Protein AF-0000000085035391 (afdb_homodimer)

InterPro domains:
  IPR002833 Peptidyl-tRNA hydrolase, PTH2 [PF01981] (3-117)
  IPR002833 Peptidyl-tRNA hydrolase, PTH2 [PTHR12649] (2-117)
  IPR002833 Peptidyl-tRNA hydrolase, PTH2 [TIGR00283] (4-117)
  IPR002833 Peptidyl-tRNA hydrolase, PTH2 [cd02430] (3-117)
  IPR023476 Peptidyl-tRNA hydrolase II domain superfamily [G3DSA:3.40.1490.10] (1-118)
  IPR023476 Peptidyl-tRNA hydrolase II domain superfamily [SSF102462] (2-117)
  IPR034759 Peptidyl-tRNA hydrolase, archaea [MF_00628] (3-118)

Sequence (236 aa):
MKYKQVIVVRKDLGMSCGKIAVQVAHASLEAAEISKREDPDIYRAWKEEGAKKVVLEVRSEEELIEIHKEALDRGLVSVLIRDAGLTELEPGTATAVGIGPHEEEKIDRITGKLPLLKMKYKQVIVVRKDLGMSCGKIAVQVAHASLEAAEISKREDPDIYRAWKEEGAKKVVLEVRSEEELIEIHKEALDRGLVSVLIRDAGLTELEPGTATAVGIGPHEEEKIDRITGKLPLLK

Solvent-accessible surface area (backbone atoms only — not comparable to full-atom values): 12205 Å² total; per-residue (Å²): 137,64,43,32,25,41,33,38,31,44,56,68,75,67,66,48,46,27,57,46,20,46,50,41,24,51,21,46,41,52,14,43,52,51,27,44,72,76,37,46,66,58,40,50,51,25,52,74,71,65,52,41,67,47,46,29,39,44,70,40,66,68,61,50,52,48,52,44,51,50,35,46,75,72,70,39,48,54,36,79,36,56,41,82,31,85,75,93,48,61,61,65,39,70,44,31,33,8,35,18,61,38,52,44,70,69,53,37,75,77,49,61,82,51,49,69,36,100,137,62,42,32,25,41,32,38,32,44,55,68,75,66,66,47,45,27,57,48,21,45,49,43,24,54,22,46,42,54,15,42,53,51,27,44,72,76,37,46,67,58,41,51,52,24,51,73,70,66,53,42,66,45,46,28,40,44,70,39,66,68,60,50,50,49,53,45,50,50,35,45,74,73,71,40,49,54,34,80,37,54,41,82,31,85,75,89,49,60,60,65,40,71,44,30,33,8,36,18,62,39,52,44,70,70,54,36,74,76,49,62,82,51,47,68,36,100

Radius of gyration: 16.59 Å; Cα contacts (8 Å, |Δi|>4): 518; chains: 2; bounding box: 36×45×38 Å

Nearest PDB structures (foldseek):
  2d3k-assembly1_B  TM=9.699E-01  e=1.470E-15  Pyrococcus horikoshii OT3
  2zv3-assembly3_F  TM=9.621E-01  e=2.658E-14  Methanocaldococcus jannaschii DSM 2661
  1rlk-assembly1_A  TM=9.456E-01  e=9.277E-14  Thermoplasma acidophilum
  1q7s-assembly3_A  TM=9.430E-01  e=2.658E-13  Homo sapiens
  1xty-assembly2_D  TM=9.725E-01  e=9.910E-13  Saccharolobus solfataricus P2

Secondary structure (DSSP, 8-state):
--EEEEEEEEGGG---HHHHHHHHHHHHHHHHHHHHHH-HHHHHHHHHTT--EEEEEES-HHHHHHHHHHHHHTT--EEEEE---SSSS-TT-EEEEEEEEEEHHHHHHHHTTSPBP-/--EEEEEEEEGGG---HHHHHHHHHHHHHHHHHHHHHH-HHHHHHHHHTT--EEEEEES-HHHHHHHHHHHHHTT--EEEEE---SSSS-TT-EEEEEEEEEEHHHHHHHHTTSPBP-

pLDDT: mean 95.35, std 7.02, range [61.41, 98.88]

Structure (mmCIF, N/CA/C/O backbone):
data_AF-0000000085035391-model_v1
#
loop_
_entity.id
_entity.type
_entity.pdbx_description
1 polymer 'Peptidyl-tRNA hydrolase'
#
loop_
_atom_site.group_PDB
_atom_site.id
_atom_site.type_symbol
_atom_site.label_atom_id
_atom_site.label_alt_id
_atom_site.label_comp_id
_atom_site.label_asym_id
_atom_site.label_entity_id
_atom_site.label_seq_id
_atom_site.pdbx_PDB_ins_code
_atom_site.Cartn_x
_atom_site.Cartn_y
_atom_site.Cartn_z
_atom_site.occupancy
_atom_site.B_iso_or_equiv
_atom_site.auth_seq_id
_atom_site.auth_comp_id
_atom_site.auth_asym_id
_atom_site.auth_atom_id
_atom_site.pdbx_PDB_model_num
ATOM 1 N N . MET A 1 1 ? -3.064 -20.562 12.602 1 68.94 1 MET A N 1
ATOM 2 C CA . MET A 1 1 ? -2.811 -20.5 11.164 1 68.94 1 MET A CA 1
ATOM 3 C C . MET A 1 1 ? -2.361 -19.109 10.75 1 68.94 1 MET A C 1
ATOM 5 O O . MET A 1 1 ? -2.83 -18.109 11.297 1 68.94 1 MET A O 1
ATOM 9 N N . LYS A 1 2 ? -1.201 -19 9.984 1 92.81 2 LYS A N 1
ATOM 10 C CA . LYS A 1 2 ? -0.635 -17.703 9.633 1 92.81 2 LYS A CA 1
ATOM 11 C C . LYS A 1 2 ? -1.147 -17.234 8.281 1 92.81 2 LYS A C 1
ATOM 13 O O . LYS A 1 2 ? -1.331 -18.031 7.363 1 92.81 2 LYS A O 1
ATOM 18 N N . TYR A 1 3 ? -1.645 -16.094 8.172 1 98.06 3 TYR A N 1
ATOM 19 C CA . TYR A 1 3 ? -2.17 -15.492 6.957 1 98.06 3 TYR A CA 1
ATOM 20 C C . TYR A 1 3 ? -1.235 -14.398 6.445 1 98.06 3 TYR A C 1
ATOM 22 O O . TYR A 1 3 ? -0.534 -13.758 7.234 1 98.06 3 TYR A O 1
ATOM 30 N N . LYS A 1 4 ? -1.249 -14.312 5.176 1 98.44 4 LYS A N 1
ATOM 31 C CA . LYS A 1 4 ? -0.479 -13.211 4.609 1 98.44 4 LYS A CA 1
ATOM 32 C C . LYS A 1 4 ? -1.076 -12.742 3.285 1 98.44 4 LYS A C 1
ATOM 34 O O . LYS A 1 4 ? -1.891 -13.453 2.686 1 98.44 4 LYS A O 1
ATOM 39 N N . GLN A 1 5 ? -0.84 -11.594 2.932 1 98.69 5 GLN A N 1
ATOM 40 C CA . GLN A 1 5 ? -1.051 -11.039 1.6 1 98.69 5 GLN A CA 1
ATOM 41 C C . GLN A 1 5 ? 0.271 -10.891 0.851 1 98.69 5 GLN A C 1
ATOM 43 O O . GLN A 1 5 ? 1.295 -10.555 1.45 1 98.69 5 GLN A O 1
ATOM 48 N N . VAL A 1 6 ? 0.299 -11.156 -0.413 1 98.75 6 VAL A N 1
ATOM 49 C CA . VAL A 1 6 ? 1.5 -11.016 -1.229 1 98.75 6 VAL A CA 1
ATOM 50 C C . VAL A 1 6 ? 1.21 -10.102 -2.422 1 98.75 6 VAL A C 1
ATOM 52 O O . VAL A 1 6 ? 0.164 -10.227 -3.062 1 98.75 6 VAL A O 1
ATOM 55 N N . ILE A 1 7 ? 2.068 -9.172 -2.641 1 98.88 7 ILE A N 1
ATOM 56 C CA . ILE A 1 7 ? 2.006 -8.336 -3.834 1 98.88 7 ILE A CA 1
ATOM 57 C C . ILE A 1 7 ? 3.219 -8.609 -4.723 1 98.88 7 ILE A C 1
ATOM 59 O O . ILE A 1 7 ? 4.359 -8.586 -4.25 1 98.88 7 ILE A O 1
ATOM 63 N N . VAL A 1 8 ? 3.004 -8.906 -5.949 1 98.88 8 VAL A N 1
ATOM 64 C CA . VAL A 1 8 ? 4.055 -9.172 -6.926 1 98.88 8 VAL A CA 1
ATOM 65 C C . VAL A 1 8 ? 4.168 -8 -7.898 1 98.88 8 VAL A C 1
ATOM 67 O O . VAL A 1 8 ? 3.176 -7.598 -8.516 1 98.88 8 VAL A O 1
ATOM 70 N N . VAL A 1 9 ? 5.359 -7.52 -8.078 1 98.44 9 VAL A N 1
ATOM 71 C CA . VAL A 1 9 ? 5.547 -6.316 -8.875 1 98.44 9 VAL A CA 1
ATOM 72 C C . VAL A 1 9 ? 6.457 -6.625 -10.062 1 98.44 9 VAL A C 1
ATOM 74 O O . VAL A 1 9 ? 7.367 -7.449 -9.961 1 98.44 9 VAL A O 1
ATOM 77 N N . ARG A 1 10 ? 6.203 -5.953 -11.172 1 97.19 10 ARG A N 1
ATOM 78 C CA . ARG A 1 10 ? 7.074 -6.039 -12.336 1 97.19 10 ARG A CA 1
ATOM 79 C C . ARG A 1 10 ? 8.305 -5.156 -12.172 1 97.19 10 ARG A C 1
ATOM 81 O O . ARG A 1 10 ? 8.211 -3.93 -12.211 1 97.19 10 ARG A O 1
ATOM 88 N N . LYS A 1 11 ? 9.383 -5.742 -12.102 1 96 11 LYS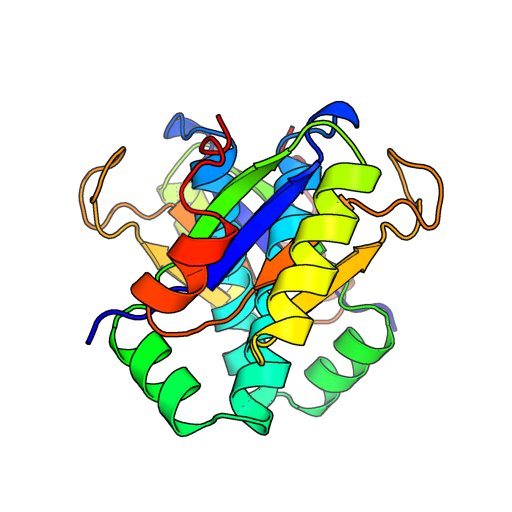 A N 1
ATOM 89 C CA . LYS A 1 11 ? 10.641 -5.039 -11.875 1 96 11 LYS A CA 1
ATOM 90 C C . LYS A 1 11 ? 11.227 -4.527 -13.18 1 96 11 LYS A C 1
ATOM 92 O O . LYS A 1 11 ? 11.992 -3.561 -13.188 1 96 11 LYS A O 1
ATOM 97 N N . ASP A 1 12 ? 10.938 -5.117 -14.297 1 95.44 12 ASP A N 1
ATOM 98 C CA . ASP A 1 12 ? 11.523 -4.781 -15.594 1 95.44 12 ASP A CA 1
ATOM 99 C C . ASP A 1 12 ? 11.055 -3.408 -16.062 1 95.44 12 ASP A C 1
ATOM 101 O O . ASP A 1 12 ? 11.648 -2.826 -16.969 1 95.44 12 ASP A O 1
ATOM 105 N N . LEU A 1 13 ? 10.039 -2.84 -15.461 1 94.62 13 LEU A N 1
ATOM 106 C CA . LEU A 1 13 ? 9.469 -1.57 -15.891 1 94.62 13 LEU A CA 1
ATOM 107 C C . LEU A 1 13 ? 10.336 -0.401 -15.445 1 94.62 13 LEU A C 1
ATOM 109 O O . LEU A 1 13 ? 10.156 0.727 -15.906 1 94.62 13 LEU A O 1
ATOM 113 N N . GLY A 1 14 ? 11.25 -0.654 -14.508 1 92.12 14 GLY A N 1
ATOM 114 C CA . GLY A 1 14 ? 12.148 0.396 -14.055 1 92.12 14 GLY A CA 1
ATOM 115 C C . GLY A 1 14 ? 11.445 1.495 -13.281 1 92.12 14 GLY A C 1
ATOM 116 O O . GLY A 1 14 ? 11.812 2.668 -13.383 1 92.12 14 GLY A O 1
ATOM 117 N N . MET A 1 15 ? 10.438 1.1 -12.586 1 93.06 15 MET A N 1
ATOM 118 C CA . MET A 1 15 ? 9.703 2.076 -11.781 1 93.06 15 MET A CA 1
ATOM 119 C C . MET A 1 15 ? 10.555 2.559 -10.609 1 93.06 15 MET A C 1
ATOM 121 O O . MET A 1 15 ? 11.336 1.792 -10.047 1 93.06 15 MET A O 1
ATOM 125 N N . SER A 1 16 ? 10.336 3.816 -10.273 1 94.12 16 SER A N 1
ATOM 126 C CA . SER A 1 16 ? 10.945 4.34 -9.055 1 94.12 16 SER A CA 1
ATOM 127 C C . SER A 1 16 ? 10.367 3.67 -7.812 1 94.12 16 SER A C 1
ATOM 129 O O . SER A 1 16 ? 9.312 3.041 -7.879 1 94.12 16 SER A O 1
ATOM 131 N N . CYS A 1 17 ? 11 3.791 -6.691 1 95.56 17 CYS A N 1
ATOM 132 C CA . CYS A 1 17 ? 10.516 3.227 -5.438 1 95.56 17 CYS A CA 1
ATOM 133 C C . CYS A 1 17 ? 9.148 3.807 -5.07 1 95.56 17 CYS A C 1
ATOM 135 O O . CYS A 1 17 ? 8.258 3.08 -4.625 1 95.56 17 CYS A O 1
ATOM 137 N N . GLY A 1 18 ? 9.008 5.07 -5.266 1 95.31 18 GLY A N 1
ATOM 138 C CA . GLY A 1 18 ? 7.73 5.707 -4.988 1 95.31 18 GLY A CA 1
ATOM 139 C C . GLY A 1 18 ? 6.594 5.156 -5.832 1 95.31 18 GLY A C 1
ATOM 140 O O . GLY A 1 18 ? 5.508 4.891 -5.316 1 95.31 18 GLY A O 1
ATOM 141 N N . LYS A 1 19 ? 6.852 5.027 -7.113 1 94.38 19 LYS A N 1
ATOM 142 C CA . LYS A 1 19 ? 5.848 4.484 -8.023 1 94.38 19 LYS A CA 1
ATOM 143 C C . LYS A 1 19 ? 5.512 3.037 -7.672 1 94.38 19 LYS A C 1
ATOM 145 O O . LYS A 1 19 ? 4.344 2.641 -7.699 1 94.38 19 LYS A O 1
ATOM 150 N N . ILE A 1 20 ? 6.5 2.27 -7.32 1 96.5 20 ILE A N 1
ATOM 151 C CA . ILE A 1 20 ? 6.281 0.889 -6.898 1 96.5 20 ILE A CA 1
ATOM 152 C C . ILE A 1 20 ? 5.395 0.863 -5.656 1 96.5 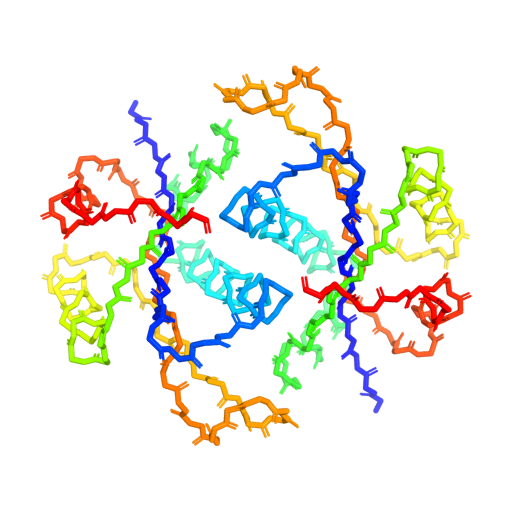20 ILE A C 1
ATOM 154 O O . ILE A 1 20 ? 4.422 0.11 -5.594 1 96.5 20 ILE A O 1
ATOM 158 N N . ALA A 1 21 ? 5.715 1.674 -4.734 1 97.56 21 ALA A N 1
ATOM 159 C CA . ALA A 1 21 ? 4.965 1.729 -3.484 1 97.56 21 ALA A CA 1
ATOM 160 C C . ALA A 1 21 ? 3.494 2.051 -3.738 1 97.56 21 ALA A C 1
ATOM 162 O O . ALA A 1 21 ? 2.607 1.465 -3.113 1 97.56 21 ALA A O 1
ATOM 163 N N . VAL A 1 22 ? 3.256 2.92 -4.645 1 96.81 22 VAL A N 1
ATOM 164 C CA . VAL A 1 22 ? 1.893 3.312 -4.988 1 96.81 22 VAL A CA 1
ATOM 165 C C . VAL A 1 22 ? 1.144 2.119 -5.578 1 96.81 22 VAL A C 1
ATOM 167 O O . VAL A 1 22 ? 0.005 1.841 -5.195 1 96.81 22 VAL A O 1
ATOM 170 N N . GLN A 1 23 ? 1.748 1.467 -6.484 1 97.19 23 GLN A N 1
ATOM 171 C CA . GLN A 1 23 ? 1.109 0.317 -7.117 1 97.19 23 GLN A CA 1
ATOM 172 C C . GLN A 1 23 ? 0.869 -0.801 -6.105 1 97.19 23 GLN A C 1
ATOM 174 O O . GLN A 1 23 ? -0.17 -1.464 -6.141 1 97.19 23 GLN A O 1
ATOM 179 N N . VAL A 1 24 ? 1.848 -1.014 -5.23 1 98.38 24 VAL A N 1
ATOM 180 C CA . VAL A 1 24 ? 1.703 -2.012 -4.176 1 98.38 24 VAL A CA 1
ATOM 181 C C . VAL A 1 24 ? 0.524 -1.646 -3.277 1 98.38 24 VAL A C 1
ATOM 183 O O . VAL A 1 24 ? -0.271 -2.512 -2.904 1 98.38 24 VAL A O 1
ATOM 186 N N . ALA A 1 25 ? 0.402 -0.397 -2.939 1 98.62 25 ALA A N 1
ATOM 187 C CA . ALA A 1 25 ? -0.707 0.061 -2.105 1 98.62 25 ALA A CA 1
ATOM 188 C C . ALA A 1 25 ? -2.045 -0.154 -2.807 1 98.62 25 ALA A C 1
ATOM 190 O O . ALA A 1 25 ? -3.021 -0.567 -2.18 1 98.62 25 ALA A O 1
ATOM 191 N N . HIS A 1 26 ? -2.145 0.14 -4.09 1 98.38 26 HIS A N 1
ATOM 192 C CA . HIS A 1 26 ? -3.361 -0.115 -4.852 1 98.38 26 HIS A CA 1
ATOM 193 C C . HIS A 1 26 ? -3.74 -1.591 -4.801 1 98.38 26 HIS A C 1
ATOM 195 O O . HIS A 1 26 ? -4.887 -1.932 -4.504 1 98.38 26 HIS A O 1
ATOM 201 N N . ALA A 1 27 ? -2.744 -2.438 -5.117 1 98.69 27 ALA A N 1
ATOM 202 C CA . ALA A 1 27 ? -2.973 -3.879 -5.148 1 98.69 27 ALA A CA 1
ATOM 203 C C . ALA A 1 27 ? -3.428 -4.395 -3.787 1 98.69 27 ALA A C 1
ATOM 205 O O . ALA A 1 27 ? -4.383 -5.168 -3.697 1 98.69 27 ALA A O 1
ATOM 206 N N . SER A 1 28 ? -2.736 -3.936 -2.779 1 98.75 28 SER A N 1
ATOM 207 C CA . SER A 1 28 ? -3.045 -4.367 -1.419 1 98.75 28 SER A CA 1
ATOM 208 C C . SER A 1 28 ? -4.465 -3.979 -1.024 1 98.75 28 SER A C 1
ATOM 210 O O . SER A 1 28 ? -5.227 -4.809 -0.528 1 98.75 28 SER A O 1
ATOM 212 N N . LEU A 1 29 ? -4.824 -2.75 -1.208 1 98.75 29 LEU A N 1
ATOM 213 C CA . LEU A 1 29 ? -6.133 -2.24 -0.816 1 98.75 29 LEU A CA 1
ATOM 214 C C . LEU A 1 29 ? -7.246 -2.969 -1.565 1 98.75 29 LEU A C 1
ATOM 216 O O . LEU A 1 29 ? -8.227 -3.41 -0.957 1 98.75 29 LEU A O 1
ATOM 220 N N . GLU A 1 30 ? -7.094 -3.107 -2.873 1 98.25 30 GLU A N 1
ATOM 221 C CA . GLU A 1 30 ? -8.141 -3.729 -3.682 1 98.25 30 GLU A CA 1
ATOM 222 C C . GLU A 1 30 ? -8.328 -5.195 -3.305 1 98.25 30 GLU A C 1
ATOM 224 O O . GLU A 1 30 ? -9.461 -5.652 -3.121 1 98.25 30 GLU A O 1
ATOM 229 N N . ALA A 1 31 ? -7.227 -5.922 -3.17 1 98.75 31 ALA A N 1
ATOM 230 C CA . ALA A 1 31 ? -7.312 -7.328 -2.791 1 98.75 31 ALA A CA 1
ATOM 231 C C . ALA A 1 31 ? -7.93 -7.488 -1.405 1 98.75 31 ALA A C 1
ATOM 233 O O . ALA A 1 31 ? -8.742 -8.391 -1.179 1 98.75 31 ALA A O 1
ATOM 234 N N . ALA A 1 32 ? -7.531 -6.617 -0.511 1 98.69 32 ALA A N 1
ATOM 235 C CA . ALA A 1 32 ? -8.078 -6.656 0.843 1 98.69 32 ALA A CA 1
ATOM 236 C C . ALA A 1 32 ? -9.578 -6.41 0.834 1 98.69 32 ALA A C 1
ATOM 238 O O . ALA A 1 32 ? -10.328 -7.07 1.56 1 98.69 32 ALA A O 1
ATOM 239 N N . GLU A 1 33 ? -10.023 -5.48 0.038 1 98.06 33 GLU A N 1
ATOM 240 C CA . GLU A 1 33 ? -11.453 -5.168 -0.036 1 98.06 33 GLU A CA 1
ATOM 241 C C . GLU A 1 33 ? -12.25 -6.355 -0.572 1 98.06 33 GLU A C 1
ATOM 243 O O . GLU A 1 33 ? -13.328 -6.664 -0.062 1 98.06 33 GLU A O 1
ATOM 248 N N . ILE A 1 34 ? -11.719 -6.961 -1.584 1 98.5 34 ILE A N 1
ATOM 249 C CA . ILE A 1 34 ? -12.375 -8.133 -2.15 1 98.5 34 ILE A CA 1
ATOM 250 C C . ILE A 1 34 ? -12.422 -9.25 -1.112 1 98.5 34 ILE A C 1
ATOM 252 O O . ILE A 1 34 ? -13.469 -9.875 -0.911 1 98.5 34 ILE A O 1
ATOM 256 N N . SER A 1 35 ? -11.305 -9.445 -0.481 1 98.38 35 SER A N 1
ATOM 257 C CA . SER A 1 35 ? -11.234 -10.477 0.543 1 98.38 35 SER A CA 1
ATOM 258 C C . SER A 1 35 ? -12.242 -10.227 1.659 1 98.38 35 SER A C 1
ATOM 260 O O . SER A 1 35 ? -12.914 -11.148 2.117 1 98.38 35 SER A O 1
ATOM 262 N N . LYS A 1 36 ? -12.297 -8.969 2.131 1 97.94 36 LYS A N 1
ATOM 263 C CA . LYS A 1 36 ? -13.219 -8.602 3.197 1 97.94 36 LYS A CA 1
ATOM 264 C C . LYS A 1 36 ? -14.656 -8.945 2.822 1 97.94 36 LYS A C 1
ATOM 266 O O . LYS A 1 36 ? -15.445 -9.359 3.678 1 97.94 36 LYS A O 1
ATOM 271 N N . ARG A 1 37 ? -14.984 -8.797 1.573 1 97.5 37 ARG A N 1
ATOM 272 C CA . ARG A 1 37 ? -16.328 -9.078 1.085 1 97.5 37 ARG A CA 1
ATOM 273 C C . ARG A 1 37 ? -16.547 -10.578 0.896 1 97.5 37 ARG A C 1
ATOM 275 O O . ARG A 1 37 ? -17.578 -11.117 1.291 1 97.5 37 ARG A O 1
ATOM 282 N N . GLU A 1 38 ? -15.609 -11.266 0.397 1 97.06 38 GLU A N 1
ATOM 283 C CA . GLU A 1 38 ? -15.781 -12.648 -0.057 1 97.06 38 GLU A CA 1
ATOM 284 C C . GLU A 1 38 ? -15.406 -13.641 1.038 1 97.06 38 GLU A C 1
ATOM 286 O O . GLU A 1 38 ? -15.945 -14.75 1.09 1 97.06 38 GLU A O 1
ATOM 291 N N . ASP A 1 39 ? -14.438 -13.25 1.839 1 95.94 39 ASP A N 1
ATOM 292 C CA . ASP A 1 39 ? -13.93 -14.117 2.9 1 95.94 39 ASP A CA 1
ATOM 293 C C . ASP A 1 39 ? -13.695 -13.328 4.184 1 95.94 39 ASP A C 1
ATOM 295 O O . ASP A 1 39 ? -12.57 -13.266 4.684 1 95.94 39 ASP A O 1
ATOM 299 N N . PRO A 1 40 ? -14.781 -12.883 4.789 1 97.5 40 PRO A N 1
ATOM 300 C CA . PRO A 1 40 ? -14.633 -11.984 5.934 1 97.5 40 PRO A CA 1
ATOM 301 C C . PRO A 1 40 ? -13.898 -12.625 7.102 1 97.5 40 PRO A C 1
ATOM 303 O O . PRO A 1 40 ? -13.188 -11.938 7.848 1 97.5 40 PRO A O 1
ATOM 306 N N . ASP A 1 41 ? -14 -13.867 7.262 1 97.81 41 ASP A N 1
ATOM 307 C CA . ASP A 1 41 ? -13.328 -14.547 8.359 1 97.81 41 ASP A CA 1
ATOM 308 C C . ASP A 1 41 ? -11.82 -14.547 8.164 1 97.81 41 ASP A C 1
ATOM 310 O O . ASP A 1 41 ? -11.062 -14.266 9.102 1 97.81 41 ASP A O 1
ATOM 314 N N . ILE A 1 42 ? -11.414 -14.844 7.004 1 97.56 42 ILE A N 1
ATOM 315 C CA . ILE A 1 42 ? -9.984 -14.844 6.707 1 97.56 42 ILE A CA 1
ATOM 316 C C . ILE A 1 42 ? -9.43 -13.422 6.82 1 97.56 42 ILE A C 1
ATOM 318 O O . ILE A 1 42 ? -8.352 -13.219 7.379 1 97.56 42 ILE A O 1
ATOM 322 N N . TYR A 1 43 ? -10.219 -12.5 6.266 1 98.44 43 TYR A N 1
ATOM 323 C CA . TYR A 1 43 ? -9.805 -11.102 6.348 1 98.44 43 TYR A CA 1
ATOM 324 C C . TYR A 1 43 ? -9.602 -10.68 7.797 1 98.44 43 TYR A C 1
ATOM 326 O O . TYR A 1 43 ? -8.586 -10.055 8.133 1 98.44 43 TYR A O 1
ATOM 334 N N . ARG A 1 44 ? -10.539 -11.016 8.633 1 97.81 44 ARG A N 1
ATOM 335 C CA . ARG A 1 44 ? -10.469 -10.664 10.047 1 97.81 44 ARG A CA 1
ATOM 336 C C . ARG A 1 44 ? -9.273 -11.32 10.719 1 97.81 44 ARG A C 1
ATOM 338 O O . ARG A 1 44 ? -8.555 -10.688 11.5 1 97.81 44 ARG A O 1
ATOM 345 N N . ALA A 1 45 ? -9.086 -12.562 10.438 1 98 45 ALA A N 1
ATOM 346 C CA . ALA A 1 45 ? -7.961 -13.297 11.016 1 98 45 ALA A CA 1
ATOM 347 C C . ALA A 1 45 ? -6.629 -12.68 10.602 1 98 45 ALA A C 1
ATOM 349 O O . ALA A 1 45 ? -5.73 -12.508 11.422 1 98 45 ALA A O 1
ATOM 350 N N . TRP A 1 46 ? -6.531 -12.352 9.336 1 98.19 46 TRP A N 1
ATOM 351 C CA . TRP A 1 46 ? -5.336 -11.711 8.797 1 98.19 46 TRP A CA 1
ATOM 352 C C . TRP A 1 46 ? -5.07 -10.375 9.477 1 98.19 46 TRP A C 1
ATOM 354 O O . TRP A 1 46 ? -3.939 -10.078 9.859 1 98.19 46 TRP A O 1
ATOM 364 N N . LYS A 1 47 ? -6.09 -9.586 9.641 1 97.12 47 LYS A N 1
ATOM 365 C CA . LYS A 1 47 ? -5.977 -8.289 10.297 1 97.12 47 LYS A CA 1
ATOM 366 C C . LYS A 1 47 ? -5.535 -8.445 11.75 1 97.12 47 LYS A C 1
ATOM 368 O O . LYS A 1 47 ? -4.684 -7.695 12.234 1 97.12 47 LYS A O 1
ATOM 373 N N . GLU A 1 48 ? -6.074 -9.406 12.383 1 96.25 48 GLU A N 1
ATOM 374 C CA . GLU A 1 48 ? -5.781 -9.648 13.797 1 96.25 48 GLU A CA 1
ATOM 375 C C . GLU A 1 48 ? -4.336 -10.094 13.992 1 96.25 48 GLU A C 1
ATOM 377 O O . GLU A 1 48 ? -3.754 -9.867 15.055 1 96.25 48 GLU A O 1
ATOM 382 N N . GLU A 1 49 ? -3.811 -10.656 12.953 1 95.44 49 GLU A N 1
ATOM 383 C CA . GLU A 1 49 ? -2.441 -11.156 13.039 1 95.44 49 GLU A CA 1
ATOM 384 C C . GLU A 1 49 ? -1.437 -10.094 12.609 1 95.44 49 GLU A C 1
ATOM 386 O O . GLU A 1 49 ? -0.236 -10.359 12.531 1 95.44 49 GLU A O 1
ATOM 391 N N . GLY A 1 50 ? -1.951 -8.891 12.273 1 94 50 GLY A N 1
ATOM 392 C CA . GLY A 1 50 ? -1.044 -7.801 11.961 1 94 50 GLY A CA 1
ATOM 393 C C . GLY A 1 50 ? -1.008 -7.465 10.477 1 94 50 GLY A C 1
ATOM 394 O O . GLY A 1 50 ? -0.154 -6.699 10.031 1 94 50 GLY A O 1
ATOM 395 N N . ALA A 1 51 ? -1.865 -8.18 9.68 1 97.19 51 ALA A N 1
ATOM 396 C CA . ALA A 1 51 ? -1.993 -7.895 8.258 1 97.19 51 ALA A CA 1
ATOM 397 C C . ALA A 1 51 ? -0.655 -8.062 7.539 1 97.19 51 ALA A C 1
ATOM 399 O O . ALA A 1 51 ? -0.222 -7.172 6.805 1 97.19 51 ALA A O 1
ATOM 400 N N . LYS A 1 52 ? -0.006 -9.242 7.754 1 96.44 52 LYS A N 1
ATOM 401 C CA . LYS A 1 52 ? 1.3 -9.523 7.168 1 96.44 52 LYS A CA 1
ATOM 402 C C . LYS A 1 52 ? 1.262 -9.383 5.648 1 96.44 52 LYS A C 1
ATOM 404 O O . LYS A 1 52 ? 0.376 -9.938 4.992 1 96.44 52 LYS A O 1
ATOM 409 N N . LYS A 1 53 ? 2.199 -8.602 5.121 1 97.62 53 LYS A N 1
ATOM 410 C CA . LYS A 1 53 ? 2.342 -8.406 3.68 1 97.62 53 LYS A CA 1
ATOM 411 C C . LYS A 1 53 ? 3.771 -8.688 3.229 1 97.62 53 LYS A C 1
ATOM 413 O O . LYS A 1 53 ? 4.727 -8.375 3.941 1 97.62 53 LYS A O 1
ATOM 418 N N . VAL A 1 54 ? 3.887 -9.219 2.041 1 96.81 54 VAL A N 1
ATOM 419 C CA . VAL A 1 54 ? 5.176 -9.477 1.408 1 96.81 54 VAL A CA 1
ATOM 420 C C . VAL A 1 54 ? 5.156 -8.961 -0.029 1 96.81 54 VAL A C 1
ATOM 422 O O . VAL A 1 54 ? 4.176 -9.148 -0.749 1 96.81 54 VAL A O 1
ATOM 425 N N . VAL A 1 55 ? 6.215 -8.305 -0.413 1 98.25 55 VAL A N 1
ATOM 426 C CA . VAL A 1 55 ? 6.312 -7.809 -1.781 1 98.25 55 VAL A CA 1
ATOM 427 C C . VAL A 1 55 ? 7.402 -8.57 -2.531 1 98.25 55 VAL A C 1
ATOM 429 O O . VAL A 1 55 ? 8.562 -8.586 -2.105 1 98.25 55 VAL A O 1
ATOM 432 N N . LEU A 1 56 ? 7.012 -9.18 -3.58 1 98.69 56 LEU A N 1
ATOM 433 C CA . LEU A 1 56 ? 7.898 -9.953 -4.441 1 98.69 56 LEU A CA 1
ATOM 434 C C . LEU A 1 56 ? 8.016 -9.32 -5.82 1 98.69 56 LEU A C 1
ATOM 436 O O . LEU A 1 56 ? 7.355 -8.312 -6.102 1 98.69 56 LEU A O 1
ATOM 440 N N . GLU A 1 57 ? 8.969 -9.891 -6.66 1 98.38 57 GLU A N 1
ATOM 441 C CA . GLU A 1 57 ? 9.141 -9.273 -7.973 1 98.38 57 GLU A CA 1
ATOM 442 C C . GLU A 1 57 ? 9.203 -10.328 -9.078 1 98.38 57 GLU A C 1
ATOM 444 O O . GLU A 1 57 ? 9.586 -11.469 -8.828 1 98.38 57 GLU A O 1
ATOM 449 N N . VAL A 1 58 ? 8.766 -9.961 -10.203 1 98.19 58 VAL A N 1
ATOM 450 C CA . VAL A 1 58 ? 8.953 -10.68 -11.461 1 98.19 58 VAL A CA 1
ATOM 451 C C . VAL A 1 58 ? 9.57 -9.742 -12.5 1 98.19 58 VAL A C 1
ATOM 453 O O . VAL A 1 58 ? 9.742 -8.547 -12.242 1 98.19 58 VAL A O 1
ATOM 456 N N . ARG A 1 59 ? 9.906 -10.281 -13.711 1 96.62 59 ARG A N 1
ATOM 457 C CA . ARG A 1 59 ? 10.617 -9.445 -14.672 1 96.62 59 ARG A CA 1
ATOM 458 C C . ARG A 1 59 ? 9.914 -9.438 -16.016 1 96.62 59 ARG A C 1
ATOM 460 O O . ARG A 1 59 ? 10.539 -9.18 -17.047 1 96.62 59 ARG A O 1
ATOM 467 N N . SER A 1 60 ? 8.648 -9.852 -16.047 1 97.44 60 SER A N 1
ATOM 468 C CA . SER A 1 60 ? 7.895 -9.766 -17.281 1 97.44 60 SER A CA 1
ATOM 469 C C . SER A 1 60 ? 6.395 -9.719 -17.031 1 97.44 60 SER A C 1
ATOM 471 O O . SER A 1 60 ? 5.926 -10.18 -15.984 1 97.44 60 SER A O 1
ATOM 473 N N . GLU A 1 61 ? 5.73 -9.141 -17.984 1 97.12 61 GLU A N 1
ATOM 474 C CA . GLU A 1 61 ? 4.273 -9.102 -17.922 1 97.12 61 GLU A CA 1
ATOM 475 C C . GLU A 1 61 ? 3.68 -10.508 -17.969 1 97.12 61 GLU A C 1
ATOM 477 O O . GLU A 1 61 ? 2.705 -10.797 -17.266 1 97.12 61 GLU A O 1
ATOM 482 N N . GLU A 1 62 ? 4.227 -11.336 -18.812 1 98.06 62 GLU A N 1
ATOM 483 C CA . GLU A 1 62 ? 3.754 -12.711 -18.953 1 98.06 62 GLU A CA 1
ATOM 484 C C . GLU A 1 62 ? 3.785 -13.438 -17.609 1 98.06 62 GLU A C 1
ATOM 486 O O . GLU A 1 62 ? 2.818 -14.109 -17.234 1 98.06 62 GLU A O 1
ATOM 491 N N . GLU A 1 63 ? 4.895 -13.312 -16.875 1 98.06 63 GLU A N 1
ATOM 492 C CA . GLU A 1 63 ? 5.027 -13.945 -15.57 1 98.06 63 GLU A CA 1
ATOM 493 C C . GLU A 1 63 ? 3.99 -13.398 -14.594 1 98.06 63 GLU A C 1
ATOM 495 O O . GLU A 1 63 ? 3.398 -14.156 -13.82 1 98.06 63 GLU A O 1
ATOM 500 N N . LEU A 1 64 ? 3.824 -12.148 -14.641 1 98.5 64 LEU A N 1
ATOM 501 C CA . LEU A 1 64 ? 2.861 -11.5 -13.758 1 98.5 64 LEU A CA 1
ATOM 502 C C . LEU A 1 64 ? 1.455 -12.031 -14 1 98.5 64 LEU A C 1
ATOM 504 O O . LEU A 1 64 ? 0.749 -12.383 -13.055 1 98.5 64 LEU A O 1
ATOM 508 N N . ILE A 1 65 ? 1.071 -12.125 -15.242 1 98.31 65 ILE A N 1
ATOM 509 C CA . ILE A 1 65 ? -0.262 -12.57 -15.633 1 98.31 65 ILE A CA 1
ATOM 510 C C . ILE A 1 65 ? -0.446 -14.039 -15.25 1 98.31 65 ILE A C 1
ATOM 512 O O . ILE A 1 65 ? -1.52 -14.438 -14.797 1 98.31 65 ILE A O 1
ATOM 516 N N . GLU A 1 66 ? 0.575 -14.797 -15.414 1 98.44 66 GLU A N 1
ATOM 517 C CA . GLU A 1 66 ? 0.52 -16.203 -15.039 1 98.44 66 GLU A CA 1
ATOM 518 C C . GLU A 1 66 ? 0.256 -16.375 -13.547 1 98.44 66 GLU A C 1
ATOM 520 O O . GLU A 1 66 ? -0.529 -17.234 -13.148 1 98.44 66 GLU A O 1
ATOM 525 N N . ILE A 1 67 ? 0.896 -15.594 -12.789 1 98.62 67 ILE A N 1
ATOM 526 C CA . ILE A 1 67 ? 0.717 -15.648 -11.344 1 98.62 67 ILE A CA 1
ATOM 527 C C . ILE A 1 67 ? -0.723 -15.281 -10.984 1 98.62 67 ILE A C 1
ATOM 529 O O . ILE A 1 67 ? -1.356 -15.961 -10.172 1 98.62 67 ILE A O 1
ATOM 533 N N . HIS A 1 68 ? -1.205 -14.258 -11.609 1 98.75 68 HIS A N 1
ATOM 534 C CA . HIS A 1 68 ? -2.58 -13.82 -11.406 1 98.75 68 HIS A CA 1
ATOM 535 C C . HIS A 1 68 ? -3.57 -14.938 -11.734 1 98.75 68 HIS A C 1
ATOM 537 O O . HIS A 1 68 ? -4.453 -15.242 -10.93 1 98.75 68 HIS A O 1
ATOM 543 N N . LYS A 1 69 ? -3.4 -15.547 -12.859 1 98.56 69 LYS A N 1
ATOM 544 C CA . LYS A 1 69 ? -4.285 -16.609 -13.328 1 98.56 69 LYS A CA 1
ATOM 545 C C . LYS A 1 69 ? -4.211 -17.828 -12.406 1 98.56 69 LYS A C 1
ATOM 547 O O . LYS A 1 69 ? -5.238 -18.422 -12.07 1 98.56 69 LYS A O 1
ATOM 552 N N . GLU A 1 70 ? -3.027 -18.141 -12.07 1 98.56 70 GLU A N 1
ATOM 553 C CA . GLU A 1 70 ? -2.846 -19.297 -11.195 1 98.56 70 GLU A CA 1
ATOM 554 C C . GLU A 1 70 ? -3.537 -19.078 -9.852 1 98.56 70 GLU A C 1
ATOM 556 O O . GLU A 1 70 ? -4.16 -20 -9.312 1 98.56 70 GLU A O 1
ATOM 561 N N . ALA A 1 71 ? -3.395 -17.891 -9.312 1 98.62 71 ALA A N 1
ATOM 562 C CA . ALA A 1 71 ? -4.051 -17.578 -8.055 1 98.62 71 ALA A CA 1
ATOM 563 C C . ALA A 1 71 ? -5.566 -17.719 -8.164 1 98.62 71 ALA A C 1
ATOM 565 O O . ALA A 1 71 ? -6.203 -18.344 -7.312 1 98.62 71 ALA A O 1
ATOM 566 N N . LEU A 1 72 ? -6.102 -17.25 -9.227 1 98.19 72 LEU A N 1
ATOM 567 C CA . LEU A 1 72 ? -7.535 -17.344 -9.461 1 98.19 72 LEU A CA 1
ATOM 568 C C . LEU A 1 72 ? -7.957 -18.812 -9.617 1 98.19 72 LEU A C 1
ATOM 570 O O . LEU A 1 72 ? -8.969 -19.234 -9.062 1 98.19 72 LEU A O 1
ATOM 574 N N . ASP A 1 73 ? -7.184 -19.531 -10.328 1 98.19 73 ASP A N 1
ATOM 575 C CA . ASP A 1 73 ? -7.473 -20.938 -10.57 1 98.19 73 ASP A CA 1
ATOM 576 C C . ASP A 1 73 ? -7.496 -21.719 -9.266 1 98.19 73 ASP A C 1
ATOM 578 O O . ASP A 1 73 ? -8.227 -22.719 -9.141 1 98.19 73 ASP A O 1
ATOM 582 N N . ARG A 1 74 ? -6.758 -21.25 -8.32 1 97.62 74 ARG A N 1
ATOM 583 C CA . ARG A 1 74 ? -6.66 -21.953 -7.047 1 97.62 74 ARG A CA 1
ATOM 584 C C . ARG A 1 74 ? -7.68 -21.406 -6.047 1 97.62 74 ARG A C 1
ATOM 586 O O . ARG A 1 74 ? -7.676 -21.797 -4.879 1 97.62 74 ARG A O 1
ATOM 593 N N . GLY A 1 75 ? -8.453 -20.438 -6.48 1 97.25 75 GLY A N 1
ATOM 594 C CA . GLY A 1 75 ? -9.547 -19.938 -5.66 1 97.25 75 GLY A CA 1
ATOM 595 C C . GLY A 1 75 ? -9.117 -18.828 -4.711 1 97.25 75 GLY A C 1
ATOM 596 O O . GLY A 1 75 ? -9.789 -18.578 -3.711 1 97.25 75 GLY A O 1
ATOM 597 N N . LEU A 1 76 ? -7.992 -18.266 -4.992 1 98.19 76 LEU A N 1
ATOM 598 C CA . LEU A 1 76 ? -7.523 -17.172 -4.148 1 98.19 76 LEU A CA 1
ATOM 599 C C . LEU A 1 76 ? -7.953 -15.828 -4.715 1 98.19 76 LEU A C 1
ATOM 601 O O . LEU A 1 76 ? -8.07 -15.672 -5.934 1 98.19 76 LEU A O 1
ATOM 605 N N . VAL A 1 77 ? -8.195 -14.883 -3.85 1 98.44 77 VAL A N 1
ATOM 606 C CA . VAL A 1 77 ? -8.383 -13.508 -4.289 1 98.44 77 VAL A CA 1
ATOM 607 C C . VAL A 1 77 ? -7.133 -13.023 -5.012 1 98.44 77 VAL A C 1
ATOM 609 O O . VAL A 1 77 ? -6.016 -13.188 -4.512 1 98.44 77 VAL A O 1
ATOM 612 N N . SER A 1 78 ? -7.32 -12.438 -6.145 1 98.75 78 SER A N 1
ATOM 613 C CA . SER A 1 78 ? -6.207 -11.891 -6.914 1 98.75 78 SER A CA 1
ATOM 614 C C . SER A 1 78 ? -6.648 -10.688 -7.746 1 98.75 78 SER A C 1
ATOM 616 O O . SER A 1 78 ? -7.699 -10.727 -8.383 1 98.75 78 SER A O 1
ATOM 618 N N . VAL A 1 79 ? -5.844 -9.633 -7.707 1 98.69 79 VAL A N 1
ATOM 619 C CA . VAL A 1 79 ? -6.168 -8.43 -8.469 1 98.69 79 VAL A CA 1
ATOM 620 C C . VAL A 1 79 ? -4.969 -8.016 -9.32 1 98.69 79 VAL A C 1
ATOM 622 O O . VAL A 1 79 ? -3.824 -8.117 -8.875 1 98.69 79 VAL A O 1
ATOM 625 N N . LEU A 1 80 ? -5.242 -7.684 -10.523 1 98.44 80 LEU A N 1
ATOM 626 C CA . LEU A 1 80 ? -4.23 -7.156 -11.43 1 98.44 80 LEU A CA 1
ATOM 627 C C . LEU A 1 80 ? -4.324 -5.637 -11.523 1 98.44 80 LEU A C 1
ATOM 629 O O . LEU A 1 80 ? -5.363 -5.098 -11.906 1 98.44 80 LEU A O 1
ATOM 633 N N . ILE A 1 81 ? -3.266 -4.98 -11.18 1 97.88 81 ILE A N 1
ATOM 634 C CA . ILE A 1 81 ? -3.213 -3.523 -11.195 1 97.88 81 ILE A CA 1
ATOM 635 C C . ILE A 1 81 ? -2.596 -3.045 -12.508 1 97.88 81 ILE A C 1
ATOM 637 O O . ILE A 1 81 ? -1.578 -3.578 -12.953 1 97.88 81 ILE A O 1
ATOM 641 N N . ARG A 1 82 ? -3.225 -2.047 -13.062 1 95 82 ARG A N 1
ATOM 642 C CA . ARG A 1 82 ? -2.713 -1.404 -14.266 1 95 82 ARG A CA 1
ATOM 643 C C . ARG A 1 82 ? -2.518 0.093 -14.047 1 95 82 ARG A C 1
ATOM 645 O O . ARG A 1 82 ? -3.379 0.76 -13.477 1 95 82 ARG A O 1
ATOM 652 N N . ASP A 1 83 ? -1.361 0.554 -14.469 1 89.75 83 ASP A N 1
ATOM 653 C CA . ASP A 1 83 ? -1.047 1.972 -14.32 1 89.75 83 ASP A CA 1
ATOM 654 C C . ASP A 1 83 ? -1.88 2.824 -15.273 1 89.75 83 ASP A C 1
ATOM 656 O O . ASP A 1 83 ? -2.062 2.463 -16.438 1 89.75 83 ASP A O 1
ATOM 660 N N . ALA A 1 84 ? -2.402 3.91 -14.812 1 79.38 84 ALA A N 1
ATOM 661 C CA . ALA A 1 84 ? -3.227 4.801 -15.633 1 79.38 84 ALA A CA 1
ATOM 662 C C . ALA A 1 84 ? -2.359 5.715 -16.484 1 79.38 84 ALA A C 1
ATOM 664 O O . ALA A 1 84 ? -2.863 6.398 -17.391 1 79.38 84 ALA A O 1
ATOM 665 N N . GLY A 1 85 ? -0.984 5.547 -16.453 1 65.62 85 GLY A N 1
ATOM 666 C CA . GLY A 1 85 ? -0.102 6.27 -17.359 1 65.62 85 GLY A CA 1
ATOM 667 C C . GLY A 1 85 ? 0.098 7.719 -16.953 1 65.62 85 GLY A C 1
ATOM 668 O O . GLY A 1 85 ? 0.288 8.586 -17.812 1 65.62 85 GLY A O 1
ATOM 669 N N . LEU A 1 86 ? 0.057 8.109 -15.93 1 61.41 86 LEU A N 1
ATOM 670 C CA . LEU A 1 86 ? 0.135 9.531 -15.633 1 61.41 86 LEU A CA 1
ATOM 671 C C . LEU A 1 86 ? 1.58 10.016 -15.664 1 61.41 86 LEU A C 1
ATOM 673 O O . LEU A 1 86 ? 1.845 11.172 -16 1 61.41 86 LEU A O 1
ATOM 677 N N . THR A 1 87 ? 2.42 9.125 -15.43 1 64.12 87 THR A N 1
ATOM 678 C CA . THR A 1 87 ? 3.762 9.695 -15.367 1 64.12 87 THR A CA 1
ATOM 679 C C . THR A 1 87 ? 4.766 8.789 -16.078 1 64.12 87 THR A C 1
ATOM 681 O O . THR A 1 87 ? 5.215 9.086 -17.188 1 64.12 87 THR A O 1
ATOM 684 N N . GLU A 1 88 ? 5.035 7.691 -15.523 1 73.81 88 GLU A N 1
ATOM 685 C CA . GLU A 1 88 ? 6.246 6.926 -15.812 1 73.81 88 GLU A CA 1
ATOM 686 C C . GLU A 1 88 ? 5.965 5.809 -16.812 1 73.81 88 GLU A C 1
ATOM 688 O O . GLU A 1 88 ? 6.867 5.363 -17.516 1 73.81 88 GLU A O 1
ATOM 693 N N . LEU A 1 89 ? 4.746 5.406 -16.969 1 83.25 89 LEU A N 1
ATOM 694 C CA . LEU A 1 89 ? 4.434 4.234 -17.781 1 83.25 89 LEU A CA 1
ATOM 695 C C . LEU A 1 89 ? 3.344 4.547 -18.797 1 83.25 89 LEU A C 1
ATOM 697 O O . LEU A 1 89 ? 2.598 5.516 -18.641 1 83.25 89 LEU A O 1
ATOM 701 N N . GLU A 1 90 ? 3.328 3.664 -19.797 1 84.19 90 GLU A N 1
ATOM 702 C CA . GLU A 1 90 ? 2.215 3.736 -20.734 1 84.19 90 GLU A CA 1
ATOM 703 C C . GLU A 1 90 ? 0.897 3.363 -20.062 1 84.19 90 GLU A C 1
ATOM 705 O O . GLU A 1 90 ? 0.853 2.447 -19.25 1 84.19 90 GLU A O 1
ATOM 710 N N . PRO A 1 91 ? -0.037 4.078 -20.453 1 85.88 91 PRO A N 1
ATOM 711 C CA . PRO A 1 91 ? -1.338 3.752 -19.859 1 85.88 91 PRO A CA 1
ATOM 712 C C . PRO A 1 91 ? -1.738 2.295 -20.078 1 85.88 91 PRO A C 1
ATOM 714 O O . PRO A 1 91 ? -1.496 1.742 -21.156 1 85.88 91 PRO A O 1
ATOM 717 N N . GLY A 1 92 ? -2.285 1.682 -19.031 1 89.75 92 GLY A N 1
ATOM 718 C CA . GLY A 1 92 ? -2.775 0.318 -19.141 1 89.75 92 GLY A CA 1
ATOM 719 C C . GLY A 1 92 ? -1.721 -0.725 -18.828 1 89.75 92 GLY A C 1
ATOM 720 O O . GLY A 1 92 ? -2.008 -1.924 -18.828 1 89.75 92 GLY A O 1
ATOM 721 N N . THR A 1 93 ? -0.51 -0.307 -18.547 1 93.69 93 THR A N 1
ATOM 722 C CA . THR A 1 93 ? 0.573 -1.23 -18.234 1 93.69 93 THR A CA 1
ATOM 723 C C . THR A 1 93 ? 0.287 -1.972 -16.938 1 93.69 93 THR A C 1
ATOM 725 O O . THR A 1 93 ? -0.013 -1.35 -15.906 1 93.69 93 THR A O 1
ATOM 728 N N . ALA A 1 94 ? 0.34 -3.316 -17.047 1 96.75 94 ALA A N 1
ATOM 729 C CA . ALA A 1 94 ? 0.215 -4.117 -15.836 1 96.75 94 ALA A CA 1
ATOM 730 C C . ALA A 1 94 ? 1.454 -3.975 -14.953 1 96.75 94 ALA A C 1
ATOM 732 O O . ALA A 1 94 ? 2.576 -4.219 -15.406 1 96.75 94 ALA A O 1
ATOM 733 N N . THR A 1 95 ? 1.249 -3.65 -13.727 1 97.56 95 THR A N 1
ATOM 734 C CA . THR A 1 95 ? 2.41 -3.322 -12.906 1 97.56 95 THR A CA 1
ATOM 735 C C . THR A 1 95 ? 2.521 -4.273 -11.719 1 97.56 95 THR A C 1
ATOM 737 O O . THR A 1 95 ? 3.623 -4.555 -11.242 1 97.56 95 THR A O 1
ATOM 740 N N . ALA A 1 96 ? 1.356 -4.727 -11.188 1 98.56 96 ALA A N 1
ATOM 741 C CA . ALA A 1 96 ? 1.403 -5.508 -9.953 1 98.56 96 ALA A CA 1
ATOM 742 C C . ALA A 1 96 ? 0.194 -6.43 -9.836 1 98.56 96 ALA A C 1
ATOM 744 O O . ALA A 1 96 ? -0.852 -6.172 -10.438 1 98.56 96 ALA A O 1
ATOM 745 N N . VAL A 1 97 ? 0.335 -7.477 -9.078 1 98.81 97 VAL A N 1
ATOM 746 C CA . VAL A 1 97 ? -0.739 -8.391 -8.695 1 98.81 97 VAL A CA 1
ATOM 747 C C . VAL A 1 97 ? -0.805 -8.5 -7.176 1 98.81 97 VAL A C 1
ATOM 749 O O . VAL A 1 97 ? 0.22 -8.695 -6.516 1 98.81 97 VAL A O 1
ATOM 752 N N . GLY A 1 98 ? -1.94 -8.266 -6.641 1 98.88 98 GLY A N 1
ATOM 753 C CA . GLY A 1 98 ? -2.182 -8.531 -5.234 1 98.88 98 GLY A CA 1
ATOM 754 C C . GLY A 1 98 ? -2.906 -9.844 -4.992 1 98.88 98 GLY A C 1
ATOM 755 O O . GLY A 1 98 ? -3.947 -10.109 -5.598 1 98.88 98 GLY A O 1
ATOM 756 N N . ILE A 1 99 ? -2.363 -10.648 -4.074 1 98.81 99 ILE A N 1
ATOM 757 C CA . ILE A 1 99 ? -2.949 -11.953 -3.773 1 98.81 99 ILE A CA 1
ATOM 758 C C . ILE A 1 99 ? -3.293 -12.031 -2.287 1 98.81 99 ILE A C 1
ATOM 760 O O . ILE A 1 99 ? -2.451 -11.742 -1.433 1 98.81 99 ILE A O 1
ATOM 764 N N . GLY A 1 100 ? -4.527 -12.484 -2.025 1 98.38 100 GLY A N 1
ATOM 765 C CA . GLY A 1 100 ? -4.953 -12.695 -0.651 1 98.38 100 GLY A CA 1
ATOM 766 C C . GLY A 1 100 ? -5.605 -11.477 -0.035 1 98.38 100 GLY A C 1
ATOM 767 O O . GLY A 1 100 ? -6.156 -10.633 -0.747 1 98.38 100 GLY A O 1
ATOM 768 N N . PRO A 1 101 ? -5.477 -11.562 1.245 1 98.5 101 PRO A N 1
ATOM 769 C CA . PRO A 1 101 ? -4.848 -12.453 2.221 1 98.5 101 PRO A CA 1
ATOM 770 C C . PRO A 1 101 ? -5.43 -13.867 2.193 1 98.5 101 PRO A C 1
ATOM 772 O O . PRO A 1 101 ? -6.57 -14.055 1.761 1 98.5 101 PRO A O 1
ATOM 775 N N . HIS A 1 102 ? -4.652 -14.773 2.561 1 98.56 102 HIS A N 1
ATOM 776 C CA . HIS A 1 102 ? -5.004 -16.172 2.715 1 98.56 102 HIS A CA 1
ATOM 777 C C . HIS A 1 102 ? -3.934 -16.922 3.502 1 98.56 102 HIS A C 1
ATOM 779 O O . HIS A 1 102 ? -2.914 -16.344 3.881 1 98.56 102 HIS A O 1
ATOM 785 N N . GLU A 1 103 ? -4.25 -18.172 3.773 1 98.06 103 GLU A N 1
ATOM 786 C CA . GLU A 1 103 ? -3.262 -19.016 4.449 1 98.06 103 GLU A CA 1
ATOM 787 C C . GLU A 1 103 ? -1.926 -19 3.711 1 98.06 103 GLU A C 1
ATOM 789 O O . GLU A 1 103 ? -1.886 -19.109 2.486 1 98.06 103 GLU A O 1
ATOM 794 N N . GLU A 1 104 ? -0.829 -18.859 4.445 1 97.75 104 GLU A N 1
ATOM 795 C CA . GLU A 1 104 ? 0.515 -18.703 3.898 1 97.75 104 GLU A CA 1
ATOM 796 C C . GLU A 1 104 ? 0.867 -19.844 2.949 1 97.75 104 GLU A C 1
ATOM 798 O O . GLU A 1 104 ? 1.44 -19.609 1.882 1 97.75 104 GLU A O 1
ATOM 803 N N . GLU A 1 105 ? 0.54 -21.031 3.32 1 97.25 105 GLU A N 1
ATOM 804 C CA . GLU A 1 105 ? 0.898 -22.219 2.533 1 97.25 105 GLU A CA 1
ATOM 805 C C . GLU A 1 105 ? 0.261 -22.172 1.147 1 97.25 105 GLU A C 1
ATOM 807 O O . GLU A 1 105 ? 0.891 -22.531 0.155 1 97.25 105 GLU A O 1
ATOM 812 N N . LYS A 1 106 ? -0.946 -21.734 1.111 1 97.62 106 LYS A N 1
ATOM 813 C CA . LYS A 1 106 ? -1.663 -21.672 -0.159 1 97.62 106 LYS A CA 1
ATOM 814 C C . LYS A 1 106 ? -1.057 -20.609 -1.077 1 97.62 106 LYS A C 1
ATOM 816 O O . LYS A 1 106 ? -0.912 -20.844 -2.281 1 97.62 106 LYS A O 1
ATOM 821 N N . ILE A 1 107 ? -0.661 -19.516 -0.54 1 98.12 107 ILE A N 1
ATOM 822 C CA . ILE A 1 107 ? -0.058 -18.438 -1.32 1 98.12 107 ILE A CA 1
ATOM 823 C C . ILE A 1 107 ? 1.349 -18.844 -1.756 1 98.12 107 ILE A C 1
ATOM 825 O O . ILE A 1 107 ? 1.748 -18.594 -2.896 1 98.12 107 ILE A O 1
ATOM 829 N N . ASP A 1 108 ? 2.033 -19.578 -0.893 1 97.31 108 ASP A N 1
ATOM 830 C CA . ASP A 1 108 ? 3.418 -19.953 -1.153 1 97.31 108 ASP A CA 1
ATOM 831 C C . ASP A 1 108 ? 3.502 -20.984 -2.281 1 97.31 108 ASP A C 1
ATOM 833 O O . ASP A 1 108 ? 4.535 -21.094 -2.947 1 97.31 108 ASP A O 1
ATOM 837 N N . ARG A 1 109 ? 2.49 -21.672 -2.492 1 97.56 109 ARG A N 1
ATOM 838 C CA . ARG A 1 109 ? 2.459 -22.625 -3.596 1 97.56 109 ARG A CA 1
ATOM 839 C C . ARG A 1 109 ? 2.592 -21.906 -4.938 1 97.56 109 ARG A C 1
ATOM 841 O O . ARG A 1 109 ? 3.105 -22.484 -5.902 1 97.56 109 ARG A O 1
ATOM 848 N N . ILE A 1 110 ? 2.189 -20.688 -4.961 1 97.94 110 ILE A N 1
ATOM 849 C CA . ILE A 1 110 ? 2.188 -19.906 -6.199 1 97.94 110 ILE A CA 1
ATOM 850 C C . ILE A 1 110 ? 3.428 -19.016 -6.25 1 97.94 110 ILE A C 1
ATOM 852 O O . ILE A 1 110 ? 4.074 -18.906 -7.297 1 97.94 110 ILE A O 1
ATOM 856 N N . THR A 1 111 ? 3.797 -18.484 -5.094 1 98 111 THR A N 1
ATOM 857 C CA . THR A 1 111 ? 4.734 -17.375 -5.133 1 98 111 THR A CA 1
ATOM 858 C C . THR A 1 111 ? 6.02 -17.719 -4.383 1 98 111 THR A C 1
ATOM 860 O O . THR A 1 111 ? 6.953 -16.906 -4.332 1 98 111 THR A O 1
ATOM 863 N N . GLY A 1 112 ? 6.082 -18.828 -3.779 1 97 112 GLY A N 1
ATOM 864 C CA . GLY A 1 112 ? 7.145 -19.188 -2.85 1 97 112 GLY A CA 1
ATOM 865 C C . GLY A 1 112 ? 8.523 -19.109 -3.473 1 97 112 GLY A C 1
ATOM 866 O O . GLY A 1 112 ? 9.523 -18.953 -2.766 1 97 112 GLY A O 1
ATOM 867 N N . LYS A 1 113 ? 8.648 -19.141 -4.746 1 96.62 113 LYS A N 1
ATOM 868 C CA . LYS A 1 113 ? 9.953 -19.188 -5.41 1 96.62 113 LYS A CA 1
ATOM 869 C C . LYS A 1 113 ? 10.344 -17.797 -5.93 1 96.62 113 LYS A C 1
ATOM 871 O O . LYS A 1 113 ? 11.453 -17.625 -6.445 1 96.62 113 LYS A O 1
ATOM 876 N N . LEU A 1 114 ? 9.484 -16.906 -5.832 1 97.38 114 LEU A N 1
ATOM 877 C CA . LEU A 1 114 ? 9.766 -15.57 -6.348 1 97.38 114 LEU A CA 1
ATOM 878 C C . LEU A 1 114 ? 10.688 -14.812 -5.398 1 97.38 114 LEU A C 1
ATOM 880 O O . LEU A 1 114 ? 10.578 -14.953 -4.176 1 97.38 114 LEU A O 1
ATOM 884 N N . PRO A 1 115 ? 11.547 -14.008 -5.93 1 96.75 115 PRO A N 1
ATOM 885 C CA . PRO A 1 115 ? 12.453 -13.219 -5.09 1 96.75 115 PRO A CA 1
ATOM 886 C C . PRO A 1 115 ? 11.75 -12.047 -4.41 1 96.75 115 PRO A C 1
ATOM 888 O O . PRO A 1 115 ? 10.805 -11.477 -4.969 1 96.75 115 PRO A O 1
ATOM 891 N N . LEU A 1 116 ? 12.195 -11.703 -3.215 1 94.94 116 LEU A N 1
ATOM 892 C CA . LEU A 1 116 ? 11.758 -10.492 -2.537 1 94.94 116 LEU A CA 1
ATOM 893 C C . LEU A 1 116 ? 12.109 -9.25 -3.352 1 94.94 116 LEU A C 1
ATOM 895 O O . LEU A 1 116 ? 13.141 -9.227 -4.031 1 94.94 116 LEU A O 1
ATOM 899 N N . LEU A 1 117 ? 11.289 -8.281 -3.27 1 93.69 117 LEU A N 1
ATOM 900 C CA . LEU A 1 117 ? 11.648 -7.02 -3.896 1 93.69 117 LEU A CA 1
ATOM 901 C C . LEU A 1 117 ? 12.805 -6.355 -3.154 1 93.69 117 LEU A C 1
ATOM 903 O O . LEU A 1 117 ? 12.742 -6.168 -1.938 1 93.69 117 LEU A O 1
ATOM 907 N N . LYS A 1 118 ? 13.859 -6.117 -3.824 1 79.94 118 LYS A N 1
ATOM 908 C CA . LYS A 1 118 ? 15.055 -5.508 -3.256 1 79.94 118 LYS A CA 1
ATOM 909 C C . LYS A 1 118 ? 14.969 -3.986 -3.283 1 79.94 118 LYS A C 1
ATOM 911 O O . LYS A 1 118 ? 14.359 -3.412 -4.191 1 79.94 118 LYS A O 1
ATOM 916 N N . MET B 1 1 ? -14.625 17.641 -7.367 1 68.19 1 MET B N 1
ATOM 917 C CA . MET B 1 1 ? -13.602 17.781 -6.332 1 68.19 1 MET B CA 1
ATOM 918 C C . MET B 1 1 ? -12.664 16.578 -6.344 1 68.19 1 MET B C 1
ATOM 920 O O . MET B 1 1 ? -13.086 15.453 -6.629 1 68.19 1 MET B O 1
ATOM 924 N N . LYS B 1 2 ? -11.266 16.844 -6.348 1 92.44 2 LYS B N 1
ATOM 925 C CA . LYS B 1 2 ? -10.305 15.758 -6.469 1 92.44 2 LYS B CA 1
ATOM 926 C C . LYS B 1 2 ? -9.852 15.266 -5.094 1 92.44 2 LYS B C 1
ATOM 928 O O . LYS B 1 2 ? -9.68 16.062 -4.172 1 92.44 2 LYS B O 1
ATOM 933 N N . TYR B 1 3 ? -9.93 14.031 -4.824 1 97.94 3 TYR B N 1
ATOM 934 C CA . TYR B 1 3 ? -9.523 13.398 -3.574 1 97.94 3 TYR B CA 1
ATOM 935 C C . TYR B 1 3 ? -8.227 12.625 -3.75 1 97.94 3 TYR B C 1
ATOM 937 O O . TYR B 1 3 ? -7.941 12.117 -4.836 1 97.94 3 TYR B O 1
ATOM 945 N N . LYS B 1 4 ? -7.508 12.641 -2.693 1 98.44 4 LYS B N 1
ATOM 946 C CA . LYS B 1 4 ? -6.301 11.82 -2.734 1 98.44 4 LYS B CA 1
ATOM 947 C C . LYS B 1 4 ? -5.93 11.32 -1.341 1 98.44 4 LYS B C 1
ATOM 949 O O . LYS B 1 4 ? -6.426 11.836 -0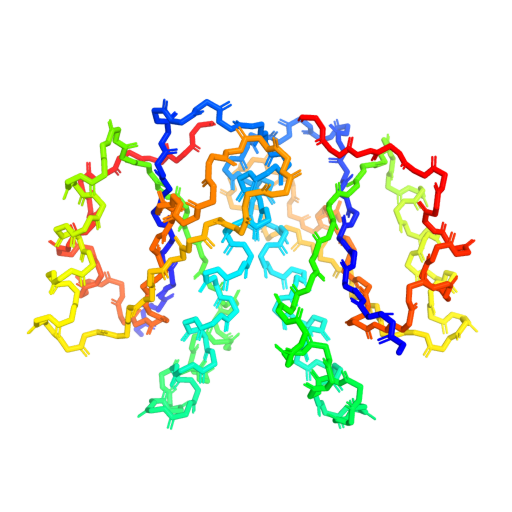.338 1 98.44 4 LYS B O 1
ATOM 954 N N . GLN B 1 5 ? -5.25 10.297 -1.278 1 98.69 5 GLN B N 1
ATOM 955 C CA . GLN B 1 5 ? -4.543 9.812 -0.098 1 98.69 5 GLN B CA 1
ATOM 956 C C . GLN B 1 5 ? -3.043 10.062 -0.214 1 98.69 5 GLN B C 1
ATOM 958 O O . GLN B 1 5 ? -2.471 9.953 -1.302 1 98.69 5 GLN B O 1
ATOM 963 N N . VAL B 1 6 ? -2.389 10.422 0.855 1 98.75 6 VAL B N 1
ATOM 964 C CA . VAL B 1 6 ? -0.948 10.648 0.862 1 98.75 6 VAL B CA 1
ATOM 965 C C . VAL B 1 6 ? -0.291 9.789 1.938 1 98.75 6 VAL B C 1
ATOM 967 O O . VAL B 1 6 ? -0.799 9.688 3.059 1 98.75 6 VAL B O 1
ATOM 970 N N . ILE B 1 7 ? 0.746 9.141 1.57 1 98.88 7 ILE B N 1
ATOM 971 C CA . ILE B 1 7 ? 1.566 8.406 2.531 1 98.88 7 ILE B CA 1
ATOM 972 C C . ILE B 1 7 ? 2.949 9.047 2.621 1 98.88 7 ILE B C 1
ATOM 974 O O . ILE B 1 7 ? 3.598 9.289 1.601 1 98.88 7 ILE B O 1
ATOM 978 N N . VAL B 1 8 ? 3.379 9.375 3.789 1 98.88 8 VAL B N 1
ATOM 979 C CA . VAL B 1 8 ? 4.684 9.977 4.047 1 98.88 8 VAL B CA 1
ATOM 980 C C . VAL B 1 8 ? 5.605 8.945 4.699 1 98.88 8 VAL B C 1
ATOM 982 O O . VAL B 1 8 ? 5.258 8.352 5.723 1 98.88 8 VAL B O 1
ATOM 985 N N . VAL B 1 9 ? 6.781 8.805 4.148 1 98.44 9 VAL B N 1
ATOM 986 C CA . VAL B 1 9 ? 7.68 7.75 4.613 1 98.44 9 VAL B CA 1
ATOM 987 C C . VAL B 1 9 ? 8.977 8.375 5.129 1 98.44 9 VAL B C 1
ATOM 989 O O . VAL B 1 9 ? 9.43 9.391 4.605 1 98.44 9 VAL B O 1
ATOM 992 N N . ARG B 1 10 ? 9.547 7.746 6.141 1 97.19 10 ARG B N 1
ATOM 993 C CA . ARG B 1 10 ? 10.859 8.141 6.645 1 97.19 10 ARG B CA 1
ATOM 994 C C . ARG B 1 10 ? 11.969 7.594 5.758 1 97.19 10 ARG B C 1
ATOM 996 O O . ARG B 1 10 ? 12.227 6.391 5.75 1 97.19 10 ARG B O 1
ATOM 1003 N N . LYS B 1 11 ? 12.641 8.422 5.16 1 96.06 11 LYS B N 1
ATOM 1004 C CA . LYS B 1 11 ? 13.695 8.055 4.223 1 96.06 11 LYS B CA 1
ATOM 1005 C C . LYS B 1 11 ? 15.023 7.82 4.949 1 96.06 11 LYS B C 1
ATOM 1007 O O . LYS B 1 11 ? 15.883 7.086 4.457 1 96.06 11 LYS B O 1
ATOM 1012 N N . ASP B 1 12 ? 15.242 8.406 6.086 1 95.44 12 ASP B N 1
ATOM 1013 C CA . ASP B 1 12 ? 16.5 8.336 6.816 1 95.44 12 ASP B CA 1
ATOM 1014 C C . ASP B 1 12 ? 16.75 6.926 7.355 1 95.44 12 ASP B C 1
ATOM 1016 O O . ASP B 1 12 ? 17.875 6.59 7.742 1 95.44 12 ASP B O 1
ATOM 1020 N N . LEU B 1 13 ? 15.75 6.074 7.355 1 94.62 13 LEU B N 1
ATOM 1021 C CA . LEU B 1 13 ? 15.859 4.738 7.93 1 94.62 13 LEU B CA 1
ATOM 1022 C C . LEU B 1 13 ? 16.609 3.799 6.988 1 94.62 13 LEU B C 1
ATOM 1024 O O . LEU B 1 13 ? 17 2.701 7.383 1 94.62 13 LEU B O 1
ATOM 1028 N N . GLY B 1 14 ? 16.75 4.195 5.727 1 92.25 14 GLY B N 1
ATOM 1029 C CA . GLY B 1 14 ? 17.484 3.381 4.773 1 92.25 14 GLY B CA 1
ATOM 1030 C C . GLY B 1 14 ? 16.781 2.08 4.43 1 92.25 14 GLY B C 1
ATOM 1031 O O . GLY B 1 14 ? 17.438 1.055 4.215 1 92.25 14 GLY B O 1
ATOM 1032 N N . MET B 1 15 ? 15.508 2.156 4.434 1 93.06 15 MET B N 1
ATOM 1033 C CA . MET B 1 15 ? 14.734 0.966 4.09 1 93.06 15 MET B CA 1
ATOM 1034 C C . MET B 1 15 ? 14.883 0.63 2.609 1 93.06 15 MET B C 1
ATOM 1036 O O . MET B 1 15 ? 15.008 1.528 1.774 1 93.06 15 MET B O 1
ATOM 1040 N N . SER B 1 16 ? 14.844 -0.662 2.344 1 94.12 16 SER B N 1
ATOM 1041 C CA . SER B 1 16 ? 14.797 -1.104 0.953 1 94.12 16 SER B CA 1
ATOM 1042 C C . SER B 1 16 ? 13.484 -0.706 0.294 1 94.12 16 SER B C 1
ATOM 1044 O O . SER B 1 16 ? 12.516 -0.368 0.98 1 94.12 16 SER B O 1
ATOM 1046 N N . CYS B 1 17 ? 13.398 -0.742 -0.996 1 95.62 17 CYS B N 1
ATOM 1047 C CA . CYS B 1 17 ? 12.18 -0.424 -1.729 1 95.62 17 CYS B CA 1
ATOM 1048 C C . CYS B 1 17 ? 11.047 -1.361 -1.335 1 95.62 17 CYS B C 1
ATOM 1050 O O . CYS B 1 17 ? 9.906 -0.924 -1.157 1 95.62 17 CYS B O 1
ATOM 1052 N N . GLY B 1 18 ? 11.367 -2.6 -1.19 1 95.31 18 GLY B N 1
ATOM 1053 C CA . GLY B 1 18 ? 10.359 -3.562 -0.768 1 95.31 18 GLY B CA 1
ATOM 1054 C C . GLY B 1 18 ? 9.781 -3.26 0.601 1 95.31 18 GLY B C 1
ATOM 1055 O O . GLY B 1 18 ? 8.57 -3.322 0.793 1 95.31 18 GLY B O 1
ATOM 1056 N N . LYS B 1 19 ? 10.656 -2.973 1.533 1 94.38 19 LYS B N 1
ATOM 1057 C CA . LYS B 1 19 ? 10.219 -2.637 2.885 1 94.38 19 LYS B CA 1
ATOM 1058 C C . LYS B 1 19 ? 9.383 -1.357 2.891 1 94.38 19 LYS B C 1
ATOM 1060 O O . LYS B 1 19 ? 8.367 -1.273 3.586 1 94.38 19 LYS B O 1
ATOM 1065 N N . ILE B 1 20 ? 9.773 -0.385 2.119 1 96.44 20 ILE B N 1
ATOM 1066 C CA . ILE B 1 20 ? 9.016 0.855 1.998 1 96.44 20 ILE B CA 1
ATOM 1067 C C . ILE B 1 20 ? 7.625 0.555 1.45 1 96.44 20 ILE B C 1
ATOM 1069 O O . ILE B 1 20 ? 6.621 1.025 1.993 1 96.44 20 ILE B O 1
ATOM 1073 N N . ALA B 1 21 ? 7.582 -0.218 0.45 1 97.56 21 ALA B N 1
ATOM 1074 C CA . ALA B 1 21 ? 6.312 -0.563 -0.185 1 97.56 21 ALA B CA 1
ATOM 1075 C C . ALA B 1 21 ? 5.363 -1.23 0.809 1 97.56 21 ALA B C 1
ATOM 1077 O O . ALA B 1 21 ? 4.164 -0.942 0.823 1 97.56 21 ALA B O 1
ATOM 1078 N N . VAL B 1 22 ? 5.895 -2.055 1.626 1 96.81 22 VAL B N 1
ATOM 1079 C CA . VAL B 1 22 ? 5.102 -2.758 2.629 1 96.81 22 VAL B CA 1
ATOM 1080 C C . VAL B 1 22 ? 4.527 -1.756 3.627 1 96.81 22 VAL B C 1
ATOM 1082 O O . VAL B 1 22 ? 3.34 -1.81 3.955 1 96.81 22 VAL B O 1
ATOM 1085 N N . GLN B 1 23 ? 5.34 -0.903 4.102 1 97.19 23 GLN B N 1
ATOM 1086 C CA . GLN B 1 23 ? 4.883 0.09 5.07 1 97.19 23 GLN B CA 1
ATOM 1087 C C . GLN B 1 23 ? 3.852 1.026 4.453 1 97.19 23 GLN B C 1
ATOM 1089 O O . GLN B 1 23 ? 2.875 1.4 5.105 1 97.19 23 GLN B O 1
ATOM 1094 N N . VAL B 1 24 ? 4.086 1.419 3.205 1 98.44 24 VAL B N 1
ATOM 1095 C CA . VAL B 1 24 ? 3.137 2.262 2.486 1 98.44 24 VAL B CA 1
ATOM 1096 C C . VAL B 1 24 ? 1.798 1.539 2.359 1 98.44 24 VAL B C 1
ATOM 1098 O O . VAL B 1 24 ? 0.739 2.141 2.555 1 98.44 24 VAL B O 1
ATOM 1101 N N . ALA B 1 25 ? 1.836 0.278 2.047 1 98.62 25 ALA B N 1
ATOM 1102 C CA . ALA B 1 25 ? 0.613 -0.512 1.926 1 98.62 25 ALA B CA 1
ATOM 1103 C C . ALA B 1 25 ? -0.121 -0.595 3.262 1 98.62 25 ALA B C 1
ATOM 1105 O O . ALA B 1 25 ? -1.35 -0.5 3.307 1 98.62 25 ALA B O 1
ATOM 1106 N N . HIS B 1 26 ? 0.579 -0.807 4.355 1 98.38 26 HIS B N 1
ATOM 1107 C CA . HIS B 1 26 ? -0.036 -0.815 5.676 1 98.38 26 HIS B CA 1
ATOM 1108 C C . HIS B 1 26 ? -0.744 0.505 5.965 1 98.38 26 HIS B C 1
ATOM 1110 O O . HIS B 1 26 ? -1.908 0.514 6.371 1 98.38 26 HIS B O 1
ATOM 1116 N N . ALA B 1 27 ? -0.002 1.607 5.746 1 98.69 27 ALA B N 1
ATOM 1117 C CA . ALA B 1 27 ? -0.535 2.939 6.012 1 98.69 27 ALA B CA 1
ATOM 1118 C C . ALA B 1 27 ? -1.775 3.215 5.168 1 98.69 27 ALA B C 1
ATOM 1120 O O . ALA B 1 27 ? -2.785 3.707 5.676 1 98.69 27 ALA B O 1
ATOM 1121 N N . SER B 1 28 ? -1.668 2.875 3.912 1 98.75 28 SER B N 1
ATOM 1122 C CA . SER B 1 28 ? -2.77 3.107 2.982 1 98.75 28 SER B CA 1
ATOM 1123 C C . SER B 1 28 ? -4.016 2.338 3.4 1 98.75 28 SER B C 1
ATOM 1125 O O . SER B 1 28 ? -5.109 2.906 3.471 1 98.75 28 SER B O 1
ATOM 1127 N N . LEU B 1 29 ? -3.879 1.071 3.654 1 98.75 29 LEU B N 1
ATOM 1128 C CA . LEU B 1 29 ? -5.008 0.215 4.008 1 98.75 29 LEU B CA 1
ATOM 1129 C C . LEU B 1 29 ? -5.664 0.691 5.297 1 98.75 29 LEU B C 1
ATOM 1131 O O . LEU B 1 29 ? -6.891 0.822 5.359 1 98.75 29 LEU B O 1
ATOM 1135 N N . GLU B 1 30 ? -4.875 0.965 6.32 1 98.31 30 GLU B N 1
ATOM 1136 C CA . GLU B 1 30 ? -5.422 1.359 7.613 1 98.31 30 GLU B CA 1
ATOM 1137 C C . GLU B 1 30 ? -6.156 2.693 7.52 1 98.31 30 GLU B C 1
ATOM 1139 O O . GLU B 1 30 ? -7.273 2.83 8.023 1 98.31 30 GLU B O 1
ATOM 1144 N N . ALA B 1 31 ? -5.531 3.668 6.855 1 98.75 31 ALA B N 1
ATOM 1145 C CA . ALA B 1 31 ? -6.168 4.973 6.699 1 98.75 31 ALA B CA 1
ATOM 1146 C C . ALA B 1 31 ? -7.461 4.863 5.898 1 98.75 31 ALA B C 1
ATOM 1148 O O . ALA B 1 31 ? -8.461 5.508 6.223 1 98.75 31 ALA B O 1
ATOM 1149 N N . ALA B 1 32 ? -7.414 4.059 4.871 1 98.69 32 ALA B N 1
ATOM 1150 C CA . ALA B 1 32 ? -8.602 3.854 4.047 1 98.69 32 ALA B CA 1
ATOM 1151 C C . ALA B 1 32 ? -9.734 3.23 4.863 1 98.69 32 ALA B C 1
ATOM 1153 O O . ALA B 1 32 ? -10.891 3.621 4.723 1 98.69 32 ALA B O 1
ATOM 1154 N N . GLU B 1 33 ? -9.406 2.281 5.688 1 98.06 33 GLU B N 1
ATOM 1155 C CA . GLU B 1 33 ? -10.414 1.621 6.508 1 98.06 33 GLU B CA 1
ATOM 1156 C C . GLU B 1 33 ? -11.062 2.6 7.484 1 98.06 33 GLU B C 1
ATOM 1158 O O . GLU B 1 33 ? -12.273 2.584 7.68 1 98.06 33 GLU B O 1
ATOM 1163 N N . ILE B 1 34 ? -10.234 3.402 8.086 1 98.5 34 ILE B N 1
ATOM 1164 C CA . ILE B 1 34 ? -10.75 4.402 9.016 1 98.5 34 ILE B CA 1
ATOM 1165 C C . ILE B 1 34 ? -11.648 5.391 8.266 1 98.5 34 ILE B C 1
ATOM 1167 O O . ILE B 1 34 ? -12.742 5.707 8.727 1 98.5 34 ILE B O 1
ATOM 1171 N N . SER B 1 35 ? -11.148 5.812 7.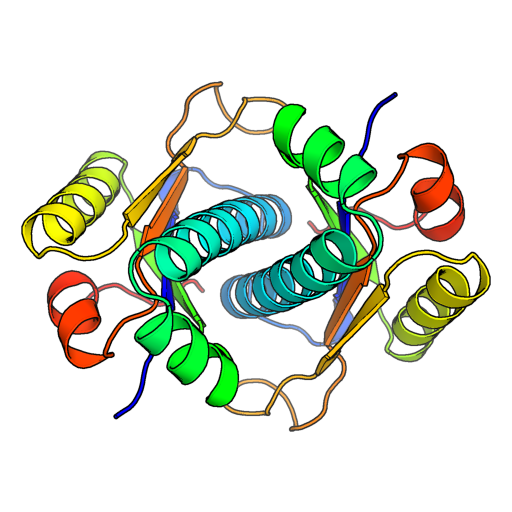137 1 98.38 35 SER B N 1
ATOM 1172 C CA . SER B 1 35 ? -11.914 6.754 6.332 1 98.38 35 SER B CA 1
ATOM 1173 C C . SER B 1 35 ? -13.266 6.164 5.938 1 98.38 35 SER B C 1
ATOM 1175 O O . SER B 1 35 ? -14.297 6.844 6.008 1 98.38 35 SER B O 1
ATOM 1177 N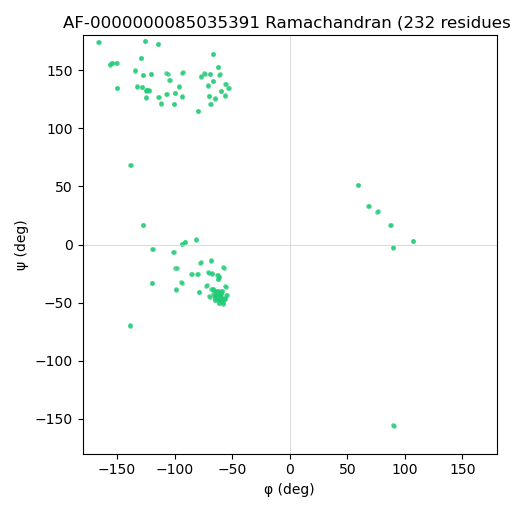 N . LYS B 1 36 ? -13.25 4.906 5.473 1 98 36 LYS B N 1
ATOM 1178 C CA . LYS B 1 36 ? -14.484 4.23 5.066 1 98 36 LYS B CA 1
ATOM 1179 C C . LYS B 1 36 ? -15.508 4.227 6.195 1 98 36 LYS B C 1
ATOM 1181 O O . LYS B 1 36 ? -16.703 4.359 5.949 1 98 36 LYS B O 1
ATOM 1186 N N . ARG B 1 37 ? -15.039 4.09 7.395 1 97.5 37 ARG B N 1
ATOM 1187 C CA . ARG B 1 37 ? -15.906 4.051 8.562 1 97.5 37 ARG B CA 1
ATOM 1188 C C . ARG B 1 37 ? -16.359 5.453 8.961 1 97.5 37 ARG B C 1
ATOM 1190 O O . ARG B 1 37 ? -17.531 5.676 9.242 1 97.5 37 ARG B O 1
ATOM 1197 N N . GLU B 1 38 ? -15.516 6.402 8.922 1 97.12 38 GLU B N 1
ATOM 1198 C CA . GLU B 1 38 ? -15.758 7.719 9.508 1 97.12 38 GLU B CA 1
ATOM 1199 C C . GLU B 1 38 ? -16.312 8.688 8.469 1 97.12 38 GLU B C 1
ATOM 1201 O O . GLU B 1 38 ? -17.062 9.609 8.812 1 97.12 38 GLU B O 1
ATOM 1206 N N . ASP B 1 39 ? -15.906 8.508 7.238 1 96 39 ASP B N 1
ATOM 1207 C CA . ASP B 1 39 ? -16.312 9.383 6.148 1 96 39 ASP B CA 1
ATOM 1208 C C . ASP B 1 39 ? -16.625 8.586 4.883 1 96 39 ASP B C 1
ATOM 1210 O O . ASP B 1 39 ? -15.984 8.789 3.846 1 96 39 ASP B O 1
ATOM 1214 N N . PRO B 1 40 ? -17.703 7.832 4.941 1 97.5 40 PRO B N 1
ATOM 1215 C CA . PRO B 1 40 ? -17.984 6.914 3.832 1 97.5 40 PRO B CA 1
ATOM 1216 C C . PRO B 1 40 ? -18.203 7.641 2.506 1 97.5 40 PRO B C 1
ATOM 1218 O O . PRO B 1 40 ? -17.875 7.102 1.444 1 97.5 40 PRO B O 1
ATOM 1221 N N . ASP B 1 41 ? -18.672 8.797 2.531 1 97.81 41 ASP B N 1
ATOM 1222 C CA . ASP B 1 41 ? -18.922 9.547 1.301 1 97.81 41 ASP B CA 1
ATOM 1223 C C . ASP B 1 41 ? -17.609 9.953 0.634 1 97.81 41 ASP B C 1
ATOM 1225 O O . ASP B 1 41 ? -17.453 9.797 -0.579 1 97.81 41 ASP B O 1
ATOM 1229 N N . ILE B 1 42 ? -16.719 10.422 1.414 1 97.62 42 ILE B N 1
ATOM 1230 C CA . ILE B 1 42 ? -15.422 10.812 0.875 1 97.62 42 ILE B CA 1
ATOM 1231 C C . ILE B 1 42 ? -14.68 9.578 0.367 1 97.62 42 ILE B C 1
ATOM 1233 O O . ILE B 1 42 ? -14.07 9.609 -0.704 1 97.62 42 ILE B O 1
ATOM 1237 N N . TYR B 1 43 ? -14.766 8.516 1.171 1 98.44 43 TYR B N 1
ATOM 1238 C CA . TYR B 1 43 ? -14.125 7.273 0.761 1 98.44 43 TYR B CA 1
ATOM 1239 C C . TYR B 1 43 ? -14.656 6.809 -0.591 1 98.44 43 TYR B C 1
ATOM 1241 O O . TYR B 1 43 ? -13.875 6.441 -1.475 1 98.44 43 TYR B O 1
ATOM 1249 N N . ARG B 1 44 ? -15.945 6.832 -0.736 1 97.75 44 ARG B N 1
ATOM 1250 C CA . ARG B 1 44 ? -16.578 6.398 -1.979 1 97.75 44 ARG B CA 1
ATOM 1251 C C . ARG B 1 44 ? -16.156 7.293 -3.143 1 97.75 44 ARG B C 1
ATOM 1253 O O . ARG B 1 44 ? -15.852 6.805 -4.234 1 97.75 44 ARG B O 1
ATOM 1260 N N . ALA B 1 45 ? -16.172 8.555 -2.902 1 98 45 ALA B N 1
ATOM 1261 C CA . ALA B 1 45 ? -15.789 9.5 -3.941 1 98 45 ALA B CA 1
ATOM 1262 C C . ALA B 1 45 ? -14.344 9.281 -4.375 1 98 45 ALA B C 1
ATOM 1264 O O . ALA B 1 45 ? -14.039 9.281 -5.57 1 98 45 ALA B O 1
ATOM 1265 N N . TRP B 1 46 ? -13.484 9.086 -3.404 1 98.19 46 TRP B N 1
ATOM 1266 C CA . TRP B 1 46 ? -12.07 8.82 -3.66 1 98.19 46 TRP B CA 1
ATOM 1267 C C . TRP B 1 46 ? -11.898 7.543 -4.477 1 98.19 46 TRP B C 1
ATOM 1269 O O . TRP B 1 46 ? -11.133 7.52 -5.445 1 98.19 46 TRP B O 1
ATOM 1279 N N . LYS B 1 47 ? -12.602 6.516 -4.125 1 97.06 47 LYS B N 1
ATOM 1280 C CA . LYS B 1 47 ? -12.539 5.242 -4.836 1 97.06 47 LYS B CA 1
ATOM 1281 C C . LYS B 1 47 ? -13.023 5.391 -6.277 1 97.06 47 LYS B C 1
ATOM 1283 O O . LYS B 1 47 ? -12.414 4.844 -7.203 1 97.06 47 LYS B O 1
ATOM 1288 N N . GLU B 1 48 ? -14.039 6.125 -6.426 1 96.19 48 GLU B N 1
ATOM 1289 C CA . GLU B 1 48 ? -14.641 6.32 -7.742 1 96.19 48 GLU B CA 1
ATOM 1290 C C . GLU B 1 48 ? -13.719 7.105 -8.664 1 96.19 48 GLU B C 1
ATOM 1292 O O . GLU B 1 48 ? -13.781 6.961 -9.883 1 96.19 48 GLU B O 1
ATOM 1297 N N . GLU B 1 49 ? -12.867 7.863 -8.047 1 95.44 49 GLU B N 1
ATOM 1298 C CA . GLU B 1 49 ? -11.953 8.688 -8.828 1 95.44 49 GLU B CA 1
ATOM 1299 C C . GLU B 1 49 ? -10.648 7.953 -9.109 1 95.44 49 GLU B C 1
ATOM 1301 O O . GLU B 1 49 ? -9.711 8.531 -9.672 1 95.44 49 GLU B O 1
ATOM 1306 N N . GLY B 1 50 ? -10.586 6.699 -8.648 1 94 50 GLY B N 1
ATOM 1307 C CA . GLY B 1 50 ? -9.406 5.906 -8.969 1 94 50 GLY B CA 1
ATOM 1308 C C . GLY B 1 50 ? -8.477 5.707 -7.785 1 94 50 GLY B C 1
ATOM 1309 O O . GLY B 1 50 ? -7.359 5.215 -7.941 1 94 50 GLY B O 1
ATOM 1310 N N . ALA B 1 51 ? -8.898 6.234 -6.594 1 97.12 51 ALA B N 1
ATOM 1311 C CA . ALA B 1 51 ? -8.141 6.035 -5.359 1 97.12 51 ALA B CA 1
ATOM 1312 C C . ALA B 1 51 ? -6.727 6.594 -5.484 1 97.12 51 ALA B C 1
ATOM 1314 O O . ALA B 1 51 ? -5.75 5.906 -5.18 1 97.12 51 ALA B O 1
ATOM 1315 N N . LYS B 1 52 ? -6.633 7.883 -5.926 1 96.44 52 LYS B N 1
ATOM 1316 C CA . LYS B 1 52 ? -5.344 8.539 -6.133 1 96.44 52 LYS B CA 1
ATOM 1317 C C . LYS B 1 52 ? -4.504 8.508 -4.859 1 96.44 52 LYS B C 1
ATOM 1319 O O . LYS B 1 52 ? -4.984 8.859 -3.783 1 96.44 52 LYS B O 1
ATOM 1324 N N . LYS B 1 53 ? -3.268 8.031 -5 1 97.62 53 LYS B N 1
ATOM 1325 C CA . LYS B 1 53 ? -2.314 7.992 -3.896 1 97.62 53 LYS B CA 1
ATOM 1326 C C . LYS B 1 53 ? -0.998 8.664 -4.281 1 97.62 53 LYS B C 1
ATOM 1328 O O . LYS B 1 53 ? -0.548 8.547 -5.426 1 97.62 53 LYS B O 1
ATOM 1333 N N . VAL B 1 54 ? -0.394 9.289 -3.309 1 96.81 54 VAL B N 1
ATOM 1334 C CA . VAL B 1 54 ? 0.915 9.914 -3.469 1 96.81 54 VAL B CA 1
ATOM 1335 C C . VAL B 1 54 ? 1.821 9.523 -2.305 1 96.81 54 VAL B C 1
ATOM 1337 O O . VAL B 1 54 ? 1.386 9.5 -1.151 1 96.81 54 VAL B O 1
ATOM 1340 N N . VAL B 1 55 ? 3.045 9.188 -2.623 1 98.25 55 VAL B N 1
ATOM 1341 C CA . VAL B 1 55 ? 3.998 8.836 -1.576 1 98.25 55 VAL B CA 1
ATOM 1342 C C . VAL B 1 55 ? 5.086 9.906 -1.492 1 98.25 55 VAL B C 1
ATOM 1344 O O . VAL B 1 55 ? 5.773 10.18 -2.479 1 98.25 55 VAL B O 1
ATOM 1347 N N . LEU B 1 56 ? 5.191 10.477 -0.357 1 98.69 56 LEU B N 1
ATOM 1348 C CA . LEU B 1 56 ? 6.172 11.516 -0.067 1 98.69 56 LEU B CA 1
ATOM 1349 C C . LEU B 1 56 ? 7.184 11.039 0.966 1 98.69 56 LEU B C 1
ATOM 1351 O O . LEU B 1 56 ? 7.07 9.93 1.485 1 98.69 56 LEU B O 1
ATOM 1355 N N . GLU B 1 57 ? 8.258 11.898 1.18 1 98.38 57 GLU B N 1
ATOM 1356 C CA . GLU B 1 57 ? 9.273 11.453 2.127 1 98.38 57 GLU B CA 1
ATOM 1357 C C . GLU B 1 57 ? 9.664 12.57 3.09 1 98.38 57 GLU B C 1
ATOM 1359 O O . GLU B 1 57 ? 9.539 13.75 2.758 1 98.38 57 GLU B O 1
ATOM 1364 N N . VAL B 1 58 ? 10.023 12.195 4.242 1 98.19 58 VAL B N 1
ATOM 1365 C CA . VAL B 1 58 ? 10.688 13.031 5.242 1 98.19 58 VAL B CA 1
ATOM 1366 C C . VAL B 1 58 ? 11.984 12.367 5.691 1 98.19 58 VAL B C 1
ATOM 1368 O O . VAL B 1 58 ? 12.289 11.242 5.289 1 98.19 58 VAL B O 1
ATOM 1371 N N . ARG B 1 59 ? 12.781 13.07 6.555 1 96.75 59 ARG B N 1
ATOM 1372 C CA . ARG B 1 59 ? 14.086 12.523 6.891 1 96.75 59 ARG B CA 1
ATOM 1373 C C . ARG B 1 59 ? 14.273 12.438 8.406 1 96.75 59 ARG B C 1
ATOM 1375 O O . ARG B 1 59 ? 15.406 12.43 8.898 1 96.75 59 ARG B O 1
ATOM 1382 N N . SER B 1 60 ? 13.172 12.516 9.156 1 97.5 60 SER B N 1
ATOM 1383 C CA . SER B 1 60 ? 13.281 12.336 10.594 1 97.5 60 SER B CA 1
ATOM 1384 C C . SER B 1 60 ? 11.953 11.883 11.203 1 97.5 60 SER B C 1
ATOM 1386 O O . SER B 1 60 ? 10.891 12.133 10.633 1 97.5 60 SER B O 1
ATOM 1388 N N . GLU B 1 61 ? 12.109 11.234 12.32 1 97.12 61 GLU B N 1
ATOM 1389 C CA . GLU B 1 61 ? 10.922 10.812 13.062 1 97.12 61 GLU B CA 1
ATOM 1390 C C . GLU B 1 61 ? 10.109 12.016 13.539 1 97.12 61 GLU B C 1
ATOM 1392 O O . GLU B 1 61 ? 8.883 11.992 13.516 1 97.12 61 GLU B O 1
ATOM 1397 N N . GLU B 1 62 ? 10.797 13.031 14.008 1 98.06 62 GLU B N 1
ATOM 1398 C CA . GLU B 1 62 ? 10.141 14.242 14.492 1 98.06 62 GLU B CA 1
ATOM 1399 C C . GLU B 1 62 ? 9.242 14.852 13.414 1 98.06 62 GLU B C 1
ATOM 1401 O O . GLU B 1 62 ? 8.094 15.211 13.688 1 98.06 62 GLU B O 1
ATOM 1406 N N . GLU B 1 63 ? 9.75 14.961 12.188 1 98.12 63 GLU B N 1
ATOM 1407 C CA . GLU B 1 63 ? 8.977 15.5 11.07 1 98.12 63 GLU B CA 1
ATOM 1408 C C . GLU B 1 63 ? 7.75 14.625 10.789 1 98.12 63 GLU B C 1
ATOM 1410 O O . GLU B 1 63 ? 6.66 15.148 10.531 1 98.12 63 GLU B O 1
ATOM 1415 N N . LEU B 1 64 ? 7.969 13.375 10.836 1 98.5 64 LEU B N 1
ATOM 1416 C CA . LEU B 1 64 ? 6.883 12.438 10.57 1 98.5 64 LEU B CA 1
ATOM 1417 C C . LEU B 1 64 ? 5.762 12.609 11.594 1 98.5 64 LEU B C 1
ATOM 1419 O O . LEU B 1 64 ? 4.586 12.688 11.219 1 98.5 64 LEU B O 1
ATOM 1423 N N . ILE B 1 65 ? 6.121 12.695 12.836 1 98.38 65 ILE B N 1
ATOM 1424 C CA . ILE B 1 65 ? 5.156 12.812 13.922 1 98.38 65 ILE B CA 1
ATOM 1425 C C . ILE B 1 65 ? 4.426 14.148 13.828 1 98.38 65 ILE B C 1
ATOM 1427 O O . ILE B 1 65 ? 3.219 14.227 14.07 1 98.38 65 ILE B O 1
ATOM 1431 N N . GLU B 1 66 ? 5.129 15.156 13.469 1 98.44 66 GLU B N 1
ATOM 1432 C CA . GLU B 1 66 ? 4.52 16.469 13.305 1 98.44 66 GLU B CA 1
ATOM 1433 C C . GLU B 1 66 ? 3.447 16.453 12.219 1 98.44 66 GLU B C 1
ATOM 1435 O O . GLU B 1 66 ? 2.383 17.047 12.383 1 98.44 66 GLU B O 1
ATOM 1440 N N . ILE B 1 67 ? 3.734 15.805 11.172 1 98.62 67 ILE B N 1
ATOM 1441 C CA . ILE B 1 67 ? 2.785 15.695 10.07 1 98.62 67 ILE B CA 1
ATOM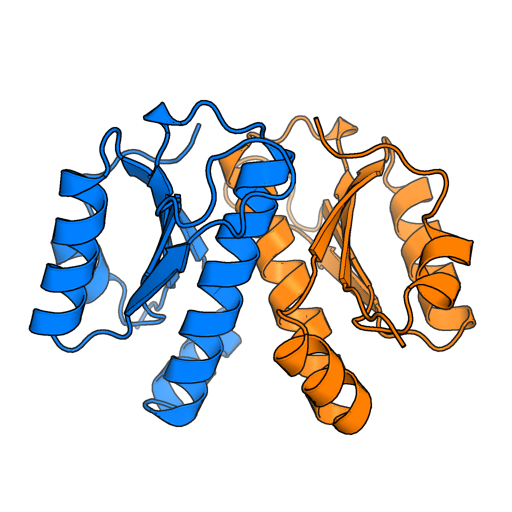 1442 C C . ILE B 1 67 ? 1.538 14.953 10.531 1 98.62 67 ILE B C 1
ATOM 1444 O O . ILE B 1 67 ? 0.413 15.375 10.258 1 98.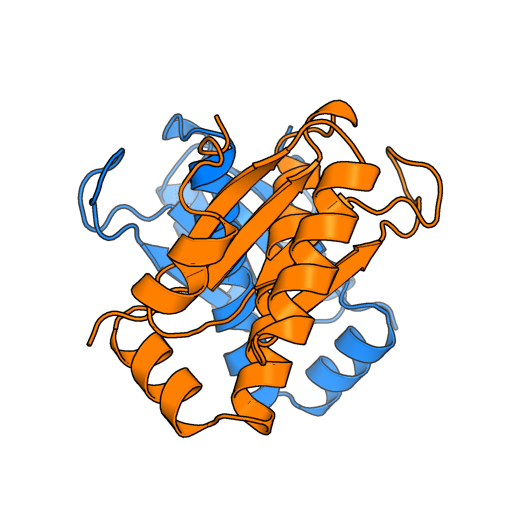62 67 ILE B O 1
ATOM 1448 N N . HIS B 1 68 ? 1.765 13.891 11.242 1 98.75 68 HIS B N 1
ATOM 1449 C CA . HIS B 1 68 ? 0.668 13.102 11.789 1 98.75 68 HIS B CA 1
ATOM 1450 C C . HIS B 1 68 ? -0.222 13.945 12.695 1 98.75 68 HIS B C 1
ATOM 1452 O O . HIS B 1 68 ? -1.444 13.953 12.539 1 98.75 68 HIS B O 1
ATOM 1458 N N . LYS B 1 69 ? 0.374 14.664 13.586 1 98.56 69 LYS B N 1
ATOM 1459 C CA . LYS B 1 69 ? -0.346 15.492 14.547 1 98.56 69 LYS B CA 1
ATOM 1460 C C . LYS B 1 69 ? -1.102 16.609 13.844 1 98.56 69 LYS B C 1
ATOM 1462 O O . LYS B 1 69 ? -2.254 16.906 14.172 1 98.56 69 LYS B O 1
ATOM 1467 N N . GLU B 1 70 ? -0.421 17.188 12.938 1 98.62 70 GLU B N 1
ATOM 1468 C CA . GLU B 1 70 ? -1.053 18.281 12.203 1 98.62 70 GLU B CA 1
ATOM 1469 C C . GLU B 1 70 ? -2.285 17.797 11.445 1 98.62 70 GLU B C 1
ATOM 1471 O O . GLU B 1 70 ? -3.311 18.484 11.414 1 98.62 70 GLU B O 1
ATOM 1476 N N . ALA B 1 71 ? -2.168 16.641 10.828 1 98.62 71 ALA B N 1
ATOM 1477 C CA . ALA B 1 71 ? -3.305 16.078 10.117 1 98.62 71 ALA B CA 1
ATOM 1478 C C . ALA B 1 71 ? -4.484 15.836 11.055 1 98.62 71 ALA B C 1
ATOM 1480 O O . ALA B 1 71 ? -5.617 16.203 10.742 1 98.62 71 ALA B O 1
ATOM 1481 N N . LEU B 1 72 ? -4.207 15.32 12.18 1 98.19 72 LEU B N 1
ATOM 1482 C CA . LEU B 1 72 ? -5.246 15.07 13.172 1 98.19 72 LEU B CA 1
ATOM 1483 C C . LEU B 1 72 ? -5.867 16.375 13.648 1 98.19 72 LEU B C 1
ATOM 1485 O O . LEU B 1 72 ? -7.09 16.484 13.773 1 98.19 72 LEU B O 1
ATOM 1489 N N . ASP B 1 73 ? -5.043 17.328 13.875 1 98.19 73 ASP B N 1
ATOM 1490 C CA . ASP B 1 73 ? -5.5 18.625 14.352 1 98.19 73 ASP B CA 1
ATOM 1491 C C . ASP B 1 73 ? -6.438 19.281 13.336 1 98.19 73 ASP B C 1
ATOM 1493 O O . ASP B 1 73 ? -7.332 20.047 13.711 1 98.19 73 ASP B O 1
ATOM 1497 N N . ARG B 1 74 ? -6.25 18.953 12.109 1 97.62 74 ARG B N 1
ATOM 1498 C CA . ARG B 1 74 ? -7.055 19.562 11.047 1 97.62 74 ARG B CA 1
ATOM 1499 C C . ARG B 1 74 ? -8.273 18.703 10.727 1 97.62 74 ARG B C 1
ATOM 1501 O O . ARG B 1 74 ? -9.016 18.984 9.789 1 97.62 74 ARG B O 1
ATOM 1508 N N . GLY B 1 75 ? -8.398 17.594 11.445 1 97.31 75 GLY B N 1
ATOM 1509 C CA . GLY B 1 75 ? -9.586 16.766 11.32 1 97.31 75 GLY B CA 1
ATOM 1510 C C . GLY B 1 75 ? -9.484 15.742 10.211 1 97.31 75 GLY B C 1
ATOM 1511 O O . GLY B 1 75 ? -10.5 15.25 9.719 1 97.31 75 GLY B O 1
ATOM 1512 N N . LEU B 1 76 ? -8.289 15.516 9.781 1 98.25 76 LEU B N 1
ATOM 1513 C CA . LEU B 1 76 ? -8.102 14.516 8.734 1 98.25 76 LEU B CA 1
ATOM 1514 C C . LEU B 1 76 ? -7.789 13.148 9.328 1 98.25 76 LEU B C 1
ATOM 1516 O O . LEU B 1 76 ? -7.172 13.062 10.398 1 98.25 76 LEU B O 1
ATOM 1520 N N . VAL B 1 77 ? -8.211 12.109 8.664 1 98.5 77 VAL B N 1
ATOM 1521 C CA . VAL B 1 77 ? -7.77 10.773 9.023 1 98.5 77 VAL B CA 1
ATOM 1522 C C . VAL B 1 77 ? -6.25 10.672 8.906 1 98.5 77 VAL B C 1
ATOM 1524 O O . VAL B 1 77 ? -5.676 11.078 7.891 1 98.5 77 VAL B O 1
ATOM 1527 N N . SER B 1 78 ? -5.633 10.141 9.914 1 98.75 78 SER B N 1
ATOM 1528 C CA . SER B 1 78 ? -4.184 9.953 9.898 1 98.75 78 SER B CA 1
ATOM 1529 C C . SER B 1 78 ? -3.771 8.75 10.734 1 98.75 78 SER B C 1
ATOM 1531 O O . SER B 1 78 ? -4.273 8.562 11.844 1 9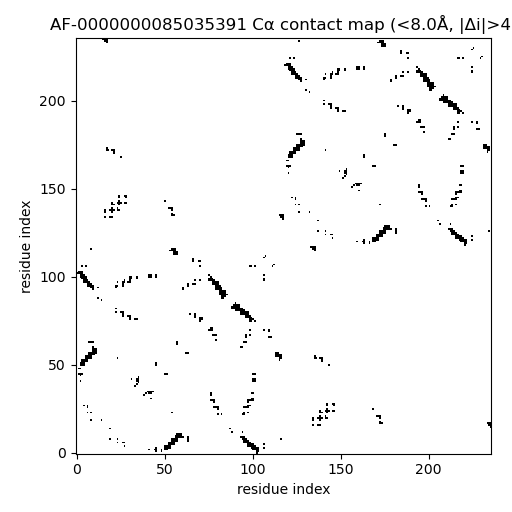8.75 78 SER B O 1
ATOM 1533 N N . VAL B 1 79 ? -2.881 7.941 10.172 1 98.69 79 VAL B N 1
ATOM 1534 C CA . VAL B 1 79 ? -2.414 6.758 10.883 1 98.69 79 VAL B CA 1
ATOM 1535 C C . VAL B 1 79 ? -0.887 6.734 10.898 1 98.69 79 VAL B C 1
ATOM 1537 O O . VAL B 1 79 ? -0.243 7.086 9.914 1 98.69 79 VAL B O 1
ATOM 1540 N N . LEU B 1 80 ? -0.366 6.43 12.031 1 98.5 80 LEU B N 1
ATOM 1541 C CA . LEU B 1 80 ? 1.072 6.254 12.188 1 98.5 80 LEU B CA 1
ATOM 1542 C C . LEU B 1 80 ? 1.439 4.773 12.195 1 98.5 80 LEU B C 1
ATOM 1544 O O . LEU B 1 80 ? 0.96 4.016 13.039 1 98.5 80 LEU B O 1
ATOM 1548 N N . ILE B 1 81 ? 2.266 4.391 11.266 1 97.94 81 ILE B N 1
ATOM 1549 C CA . ILE B 1 81 ? 2.693 3.002 11.141 1 97.94 81 ILE B CA 1
ATOM 1550 C C . ILE B 1 81 ? 4.027 2.805 11.852 1 97.94 81 ILE B C 1
ATOM 1552 O O . ILE B 1 81 ? 4.941 3.621 11.711 1 97.94 81 ILE B O 1
ATOM 1556 N N . ARG B 1 82 ? 4.094 1.721 12.578 1 95 82 ARG B N 1
ATOM 1557 C CA . ARG B 1 82 ? 5.332 1.327 13.242 1 95 82 ARG B CA 1
ATOM 1558 C C . ARG B 1 82 ? 5.75 -0.08 12.836 1 95 82 ARG B C 1
ATOM 1560 O O . ARG B 1 82 ? 4.918 -0.989 12.773 1 95 82 ARG B O 1
ATOM 1567 N N . ASP B 1 83 ? 7.016 -0.188 12.516 1 89.88 83 ASP B N 1
ATOM 1568 C CA . ASP B 1 83 ? 7.543 -1.486 12.102 1 89.88 83 ASP B CA 1
ATOM 1569 C C . ASP B 1 83 ? 7.617 -2.449 13.289 1 89.88 83 ASP B C 1
ATOM 1571 O O . ASP B 1 83 ? 8.008 -2.059 14.383 1 89.88 83 ASP B O 1
ATOM 1575 N N . ALA B 1 84 ? 7.23 -3.672 13.086 1 79.56 84 ALA B N 1
ATOM 1576 C CA . ALA B 1 84 ? 7.242 -4.68 14.148 1 79.56 84 ALA B CA 1
ATOM 1577 C C . ALA B 1 84 ? 8.633 -5.273 14.32 1 79.56 84 ALA B C 1
ATOM 1579 O O . ALA B 1 84 ? 8.891 -6.008 15.281 1 79.56 84 ALA B O 1
ATOM 1580 N N . GLY B 1 85 ? 9.68 -4.762 13.586 1 65.69 85 GLY B N 1
ATOM 1581 C CA . GLY B 1 85 ? 11.055 -5.16 13.805 1 65.69 85 GLY B CA 1
ATOM 1582 C C . GLY B 1 85 ? 11.375 -6.531 13.242 1 65.69 85 GLY B C 1
ATOM 1583 O O . GLY B 1 85 ? 12.234 -7.238 13.773 1 65.69 85 GLY B O 1
ATOM 1584 N N . LEU B 1 86 ? 10.875 -7 12.383 1 61.44 86 LEU B N 1
ATOM 1585 C CA . LEU B 1 86 ? 11.148 -8.375 11.969 1 61.44 86 LEU B CA 1
ATOM 1586 C C . LEU B 1 86 ? 12.438 -8.461 11.156 1 61.44 86 LEU B C 1
ATOM 1588 O O . LEU B 1 86 ? 13.125 -9.484 11.188 1 61.44 86 LEU B O 1
ATOM 1592 N N . THR B 1 87 ? 12.75 -7.406 10.578 1 64 87 THR B N 1
ATOM 1593 C CA . THR B 1 87 ? 13.93 -7.613 9.742 1 64 87 THR B CA 1
ATOM 1594 C C . THR B 1 87 ? 14.883 -6.426 9.852 1 64 87 THR B C 1
ATOM 1596 O O . THR B 1 87 ? 15.93 -6.523 10.5 1 64 87 THR B O 1
ATOM 1599 N N . GLU B 1 88 ? 14.5 -5.355 9.344 1 73.06 88 GLU B N 1
ATOM 1600 C CA . GLU B 1 88 ? 15.43 -4.289 8.977 1 73.06 88 GLU B CA 1
ATOM 1601 C C . GLU B 1 88 ? 15.469 -3.201 10.047 1 73.06 88 GLU B C 1
ATOM 1603 O O . GLU B 1 88 ? 16.469 -2.49 10.18 1 73.06 88 GLU B O 1
ATOM 1608 N N . LEU B 1 89 ? 14.5 -3.092 10.883 1 83.06 89 LEU B N 1
ATOM 1609 C CA . LEU B 1 89 ? 14.391 -1.977 11.82 1 83.06 89 LEU B CA 1
ATOM 1610 C C . LEU B 1 89 ? 14.164 -2.479 13.242 1 83.06 89 LEU B C 1
ATOM 1612 O O . LEU B 1 89 ? 13.727 -3.615 13.445 1 83.06 89 LEU B O 1
ATOM 1616 N N . GLU B 1 90 ? 14.477 -1.553 14.141 1 84.06 90 GLU B N 1
ATOM 1617 C CA . GLU B 1 90 ? 14.125 -1.836 15.531 1 84.06 90 GLU B CA 1
ATOM 1618 C C . GLU B 1 90 ? 12.617 -1.865 15.719 1 84.06 90 GLU B C 1
ATOM 1620 O O . GLU B 1 90 ? 11.891 -1.056 15.133 1 84.06 90 GLU B O 1
ATOM 1625 N N . PRO B 1 91 ? 12.258 -2.771 16.5 1 85.62 91 PRO B N 1
ATOM 1626 C CA . PRO B 1 91 ? 10.812 -2.836 16.75 1 85.62 91 PRO B CA 1
ATOM 1627 C C . PRO B 1 91 ? 10.242 -1.517 17.266 1 85.62 91 PRO B C 1
ATOM 1629 O O . PRO B 1 91 ? 10.891 -0.838 18.078 1 85.62 91 PRO B O 1
ATOM 1632 N N . GLY B 1 92 ? 9.078 -1.147 16.75 1 89.81 92 GLY B N 1
ATOM 1633 C CA . GLY B 1 92 ? 8.406 0.049 17.219 1 89.81 92 GLY B CA 1
ATOM 1634 C C . GLY B 1 92 ? 8.805 1.3 16.453 1 89.81 92 GLY B C 1
ATOM 1635 O O . GLY B 1 92 ? 8.266 2.381 16.703 1 89.81 92 GLY B O 1
ATOM 1636 N N . THR B 1 93 ? 9.719 1.182 15.523 1 93.69 93 THR B N 1
ATOM 1637 C CA . THR B 1 93 ? 10.172 2.324 14.734 1 93.69 93 THR B CA 1
ATOM 1638 C C . THR B 1 93 ? 9.031 2.859 13.867 1 93.69 93 THR B C 1
ATOM 1640 O O . THR B 1 93 ? 8.398 2.102 13.133 1 93.69 93 THR B O 1
ATOM 1643 N N . ALA B 1 94 ? 8.797 4.176 14.047 1 96.75 94 ALA B N 1
ATOM 1644 C CA . ALA B 1 94 ? 7.82 4.816 13.172 1 96.75 94 ALA B CA 1
ATOM 1645 C C . ALA B 1 94 ? 8.359 4.926 11.742 1 96.75 94 ALA B C 1
ATOM 1647 O O . ALA B 1 94 ? 9.438 5.477 11.523 1 96.75 94 ALA B O 1
ATOM 1648 N N . THR B 1 95 ? 7.598 4.469 10.812 1 97.56 95 THR B N 1
ATOM 1649 C CA . THR B 1 95 ? 8.156 4.379 9.469 1 97.56 95 THR B CA 1
ATOM 1650 C C . THR B 1 95 ? 7.348 5.23 8.492 1 97.56 95 THR B C 1
ATOM 1652 O O . THR B 1 95 ? 7.891 5.738 7.508 1 97.56 95 THR B O 1
ATOM 1655 N N . ALA B 1 96 ? 6.02 5.324 8.727 1 98.56 96 ALA B N 1
ATOM 1656 C CA . ALA B 1 96 ? 5.18 5.988 7.734 1 98.56 96 ALA B CA 1
ATOM 1657 C C . ALA B 1 96 ? 3.918 6.559 8.375 1 98.56 96 ALA B C 1
ATOM 1659 O O . ALA B 1 96 ? 3.479 6.086 9.43 1 98.56 96 ALA B O 1
ATOM 1660 N N . VAL B 1 97 ? 3.348 7.551 7.742 1 98.88 97 VAL B N 1
ATOM 1661 C CA . VAL B 1 97 ? 2.051 8.125 8.086 1 98.88 97 VAL B CA 1
ATOM 1662 C C . VAL B 1 97 ? 1.134 8.102 6.867 1 98.88 97 VAL B C 1
ATOM 1664 O O . VAL B 1 97 ? 1.54 8.492 5.77 1 98.88 97 VAL B O 1
ATOM 1667 N N . GLY B 1 98 ? -0.01 7.547 7.031 1 98.88 98 GLY B N 1
ATOM 1668 C CA . GLY B 1 98 ? -1.046 7.633 6.016 1 98.88 98 GLY B CA 1
ATOM 1669 C C . GLY B 1 98 ? -2.088 8.695 6.316 1 98.88 98 GLY B C 1
ATOM 1670 O O . GLY B 1 98 ? -2.65 8.727 7.414 1 98.88 98 GLY B O 1
ATOM 1671 N N . ILE B 1 99 ? -2.369 9.539 5.324 1 98.81 99 ILE B N 1
ATOM 1672 C CA . ILE B 1 99 ? -3.334 10.625 5.5 1 98.81 99 ILE B CA 1
ATOM 1673 C C . ILE B 1 99 ? -4.445 10.492 4.461 1 98.81 99 ILE B C 1
ATOM 1675 O O . ILE B 1 99 ? -4.176 10.359 3.266 1 98.81 99 ILE B O 1
ATOM 1679 N N . GLY B 1 100 ? -5.688 10.609 4.949 1 98.44 100 GLY B N 1
ATOM 1680 C CA . GLY B 1 100 ? -6.84 10.594 4.059 1 98.44 100 GLY B CA 1
ATOM 1681 C C . GLY B 1 100 ? -7.383 9.195 3.811 1 98.44 100 GLY B C 1
ATOM 1682 O O . GLY B 1 100 ? -7.219 8.305 4.645 1 98.44 100 GLY B O 1
ATOM 1683 N N . PRO B 1 101 ? -8 9.211 2.68 1 98.5 101 PRO B N 1
ATOM 1684 C CA . PRO B 1 101 ? -8.266 10.156 1.59 1 98.5 101 PRO B CA 1
ATOM 1685 C C . PRO B 1 101 ? -9.07 11.367 2.041 1 98.5 101 PRO B C 1
ATOM 1687 O O . PRO B 1 101 ? -9.789 11.297 3.043 1 98.5 101 PRO B O 1
ATOM 1690 N N . HIS B 1 102 ? -8.898 12.414 1.38 1 98.56 102 HIS B N 1
ATOM 1691 C CA . HIS B 1 102 ? -9.617 13.664 1.557 1 98.56 102 HIS B CA 1
ATOM 1692 C C . HIS B 1 102 ? -9.391 14.602 0.376 1 98.56 102 HIS B C 1
ATOM 1694 O O . HIS B 1 102 ? -8.641 14.273 -0.546 1 98.56 102 HIS B O 1
ATOM 1700 N N . GLU B 1 103 ? -10.117 15.703 0.431 1 98.06 103 GLU B N 1
ATOM 1701 C CA . GLU B 1 103 ? -9.914 16.703 -0.607 1 98.06 103 GLU B CA 1
ATOM 1702 C C . GLU B 1 103 ? -8.438 17.094 -0.727 1 98.06 103 GLU B C 1
ATOM 1704 O O . GLU B 1 103 ? -7.766 17.312 0.281 1 98.06 103 GLU B O 1
ATOM 1709 N N . GLU B 1 104 ? -7.93 17.172 -1.957 1 97.69 104 GLU B N 1
ATOM 1710 C CA . GLU B 1 104 ? -6.52 17.406 -2.252 1 97.69 104 GLU B CA 1
ATOM 1711 C C . GLU B 1 104 ? -6.012 18.672 -1.563 1 97.69 104 GLU B C 1
ATOM 1713 O O . GLU B 1 104 ? -4.914 18.688 -1.005 1 97.69 104 GLU B O 1
ATOM 1718 N N . GLU B 1 105 ? -6.773 19.703 -1.605 1 97.25 105 GLU B N 1
ATOM 1719 C CA . GLU B 1 105 ? -6.359 21 -1.056 1 97.25 105 GLU B CA 1
ATOM 1720 C C . GLU B 1 105 ? -6.094 20.891 0.444 1 97.25 105 GLU B C 1
ATOM 1722 O O . GLU B 1 105 ? -5.145 21.5 0.954 1 97.25 105 GLU B O 1
ATOM 1727 N N . LYS B 1 106 ? -6.938 20.188 1.103 1 97.62 106 LYS B N 1
ATOM 1728 C CA . LYS B 1 106 ? -6.793 20.047 2.549 1 97.62 106 LYS B CA 1
ATOM 1729 C C . LYS B 1 106 ? -5.535 19.25 2.898 1 97.62 106 LYS B C 1
ATOM 1731 O O . LYS B 1 106 ? -4.82 19.594 3.84 1 97.62 106 LYS B O 1
ATOM 1736 N N . ILE B 1 107 ? -5.23 18.234 2.148 1 98.12 107 ILE B N 1
ATOM 1737 C CA . ILE B 1 107 ? -4.047 17.422 2.387 1 98.12 107 ILE B CA 1
ATOM 1738 C C . ILE B 1 107 ? -2.791 18.203 2.008 1 98.12 107 ILE B C 1
ATOM 1740 O O . ILE B 1 107 ? -1.784 18.156 2.719 1 98.12 107 ILE B O 1
ATOM 1744 N N . ASP B 1 108 ? -2.906 19.016 0.968 1 97.31 108 ASP B N 1
ATOM 1745 C CA . ASP B 1 108 ? -1.76 19.75 0.456 1 97.31 108 ASP B CA 1
ATOM 1746 C C . ASP B 1 108 ? -1.337 20.844 1.429 1 97.31 108 ASP B C 1
ATOM 1748 O O . ASP B 1 108 ? -0.182 21.281 1.423 1 97.31 108 ASP B O 1
ATOM 1752 N N . ARG B 1 109 ? -2.197 21.281 2.215 1 97.56 109 ARG B N 1
ATOM 1753 C CA . ARG B 1 109 ? -1.858 22.266 3.227 1 97.56 109 ARG B CA 1
ATOM 1754 C C . ARG B 1 109 ? -0.833 21.719 4.211 1 97.56 109 ARG B C 1
ATOM 1756 O O . ARG B 1 109 ? -0.041 22.484 4.777 1 97.56 109 ARG B O 1
ATOM 1763 N N . ILE B 1 110 ? -0.832 20.453 4.355 1 97.94 110 ILE B N 1
ATOM 1764 C CA . ILE B 1 110 ? 0.046 19.797 5.32 1 97.94 110 ILE B CA 1
ATOM 1765 C C . ILE B 1 110 ? 1.288 19.266 4.609 1 97.94 110 ILE B C 1
ATOM 1767 O O . ILE B 1 110 ? 2.406 19.406 5.109 1 97.94 110 ILE B O 1
ATOM 1771 N N . THR B 1 111 ? 1.082 18.734 3.4 1 98.06 111 THR B N 1
ATOM 1772 C CA . THR B 1 111 ? 2.137 17.906 2.828 1 98.06 111 THR B CA 1
ATOM 1773 C C . THR B 1 111 ? 2.648 18.516 1.522 1 98.06 111 THR B C 1
ATOM 1775 O O . THR B 1 111 ? 3.564 17.969 0.901 1 98.06 111 THR B O 1
ATOM 1778 N N . GLY B 1 112 ? 2.084 19.562 1.078 1 97.12 112 GLY B N 1
ATOM 1779 C CA . GLY B 1 112 ? 2.326 20.094 -0.255 1 97.12 112 GLY B CA 1
ATOM 1780 C C . GLY B 1 112 ? 3.783 20.422 -0.507 1 97.12 112 GLY B C 1
ATOM 1781 O O . GLY B 1 112 ? 4.227 20.469 -1.657 1 97.12 112 GLY B O 1
ATOM 1782 N N . LYS B 1 113 ? 4.57 20.578 0.479 1 96.75 113 LYS B N 1
ATOM 1783 C CA . LYS B 1 113 ? 5.961 21 0.316 1 96.75 113 LYS B CA 1
ATOM 1784 C C . LYS B 1 113 ? 6.914 19.828 0.426 1 96.75 113 LYS B C 1
ATOM 1786 O O . LYS B 1 113 ? 8.125 19.969 0.233 1 96.75 113 LYS B O 1
ATOM 1791 N N . LEU B 1 114 ? 6.395 18.734 0.752 1 97.5 114 LEU B N 1
ATOM 1792 C CA . LEU B 1 114 ? 7.246 17.562 0.922 1 97.5 114 LEU B CA 1
ATOM 1793 C C . LEU B 1 114 ? 7.652 16.984 -0.43 1 97.5 114 LEU B C 1
ATOM 1795 O O . LEU B 1 114 ? 6.863 17 -1.376 1 97.5 114 LEU B O 1
ATOM 1799 N N . PRO B 1 115 ? 8.852 16.484 -0.521 1 96.81 115 PRO B N 1
ATOM 1800 C CA . PRO B 1 115 ? 9.312 15.875 -1.776 1 96.81 115 PRO B CA 1
ATOM 1801 C C . PRO B 1 115 ? 8.68 14.516 -2.049 1 96.81 115 PRO B C 1
ATOM 1803 O O . PRO B 1 115 ? 8.375 13.773 -1.11 1 96.81 115 PRO B O 1
ATOM 1806 N N . LEU B 1 116 ? 8.469 14.211 -3.322 1 95.06 116 LEU B N 1
ATOM 1807 C CA . LEU B 1 116 ? 8.055 12.875 -3.736 1 95.06 116 LEU B CA 1
ATOM 1808 C C . LEU B 1 116 ? 9.109 11.836 -3.355 1 95.06 116 LEU B C 1
ATOM 1810 O O . LEU B 1 116 ? 10.305 12.125 -3.359 1 95.06 116 LEU B O 1
ATOM 1814 N N . LEU B 1 117 ? 8.648 10.688 -3.035 1 93.88 117 LEU B N 1
ATOM 1815 C CA . LEU B 1 117 ? 9.602 9.609 -2.814 1 93.88 117 LEU B CA 1
ATOM 1816 C C . LEU B 1 117 ? 10.289 9.211 -4.117 1 93.88 117 LEU B C 1
ATOM 1818 O O . LEU B 1 117 ? 9.617 8.922 -5.109 1 93.88 117 LEU B O 1
ATOM 1822 N N . LYS B 1 118 ? 11.562 9.32 -4.152 1 79.94 118 LYS B N 1
ATOM 1823 C CA . LYS B 1 118 ? 12.359 9 -5.332 1 79.94 118 LYS B CA 1
ATOM 1824 C C . LYS B 1 118 ? 12.68 7.512 -5.395 1 79.94 118 LYS B C 1
ATOM 1826 O O . LYS B 1 118 ? 12.836 6.859 -4.363 1 79.94 118 LYS B O 1
#

Foldseek 3Di:
DAWEKEKEWAPQLVDDPVVLVVQSVVQLVVLLVVCCVPPVPLSVVCVVVPHHYFYFYDHDPVLQVVLQVVLVVLPWRKDWDFDCPPDRDDGRHTTMMMTDGDDPVSSCVRPVPTGGDD/DAWEKEKEWAPQLVDDPVVLVVQSVVQLVVLLVVCCVPPVPLSVVCVVVPHHYFYFYDHDPVLQVVLQVVLVVLPWRKDWDFDCPPDRDDGRHTTMMMTDGDDPVSSCVRPVPTHGDD

Organism: Korarchaeum cryptofilum (strain OPF8) (NCBI:txid374847)